Protein AF-A0A950KAF5-F1 (afdb_monomer)

Sequence (221 aa):
MDWIRRLGIKALFRALLRQGLPHAADWAQGLVEPAVHSIVRTLVGWYKRALISYGVAAGLALISVFSICAALTQGLVALGVPPWAAHLSLAAVTGLLAFGFVKRAEAKPRLASGKAKGGSESESRTFNIRIVADKPRSRPARSRARAKAPRPRRVVDVHPNENGWEVSQSPAPRKKRVYANKSRAVKAAMAAARKRSAQVVIHGGNGRIREMFSPTGARDN

Structure (mmCIF, N/CA/C/O backbone):
data_AF-A0A950KAF5-F1
#
_entry.id   AF-A0A950KAF5-F1
#
loop_
_atom_site.group_PDB
_atom_site.id
_atom_site.type_symbol
_atom_site.label_atom_id
_atom_site.label_alt_id
_atom_site.label_comp_id
_atom_site.label_asym_id
_atom_site.label_entity_id
_atom_site.label_seq_id
_atom_site.pdbx_PDB_ins_code
_atom_site.Cartn_x
_atom_site.Cartn_y
_atom_site.Cartn_z
_atom_site.occupancy
_atom_site.B_iso_or_equiv
_atom_site.auth_seq_id
_atom_site.auth_comp_id
_atom_site.auth_asym_id
_atom_site.auth_atom_id
_atom_site.pdbx_PDB_model_num
ATOM 1 N N . MET A 1 1 ? 3.053 7.109 28.187 1.00 50.72 1 MET A N 1
ATOM 2 C CA . MET A 1 1 ? 2.360 8.415 28.062 1.00 50.72 1 MET A CA 1
ATOM 3 C C . MET A 1 1 ? 0.897 8.408 28.537 1.00 50.72 1 MET A C 1
ATOM 5 O O . MET A 1 1 ? 0.340 9.484 28.714 1.00 50.72 1 MET A O 1
ATOM 9 N N . ASP A 1 2 ? 0.280 7.256 28.837 1.00 54.22 2 ASP A N 1
ATOM 10 C CA . ASP A 1 2 ? -1.149 7.192 29.213 1.00 54.22 2 ASP A CA 1
ATOM 11 C C . ASP A 1 2 ? -1.500 7.709 30.616 1.00 54.22 2 ASP A C 1
ATOM 13 O O . ASP A 1 2 ? -2.641 8.103 30.865 1.00 54.22 2 ASP A O 1
ATOM 17 N N . TRP A 1 3 ? -0.537 7.743 31.540 1.00 46.03 3 TRP A N 1
ATOM 18 C CA . TRP A 1 3 ? -0.801 8.155 32.922 1.00 46.03 3 TRP A CA 1
ATOM 19 C C . TRP A 1 3 ? -1.022 9.676 33.056 1.00 46.03 3 TRP A C 1
ATOM 21 O O . TRP A 1 3 ? -1.929 10.104 33.769 1.00 46.03 3 TRP A O 1
ATOM 31 N N . ILE A 1 4 ? -0.302 10.480 32.262 1.00 55.47 4 ILE A N 1
ATOM 32 C CA . ILE A 1 4 ? -0.429 11.950 32.210 1.00 55.47 4 ILE A CA 1
ATOM 33 C C . ILE A 1 4 ? -1.823 12.360 31.705 1.00 55.47 4 ILE A C 1
ATOM 35 O O . ILE A 1 4 ? -2.446 13.267 32.255 1.00 55.47 4 ILE A O 1
ATOM 39 N N . ARG A 1 5 ? -2.381 11.633 30.722 1.00 57.56 5 ARG A N 1
ATOM 40 C CA . ARG A 1 5 ? -3.730 11.906 30.187 1.00 57.56 5 ARG A CA 1
ATOM 41 C C . ARG A 1 5 ? -4.847 11.623 31.195 1.00 57.56 5 ARG A C 1
ATOM 43 O O . ARG A 1 5 ? -5.849 12.333 31.202 1.0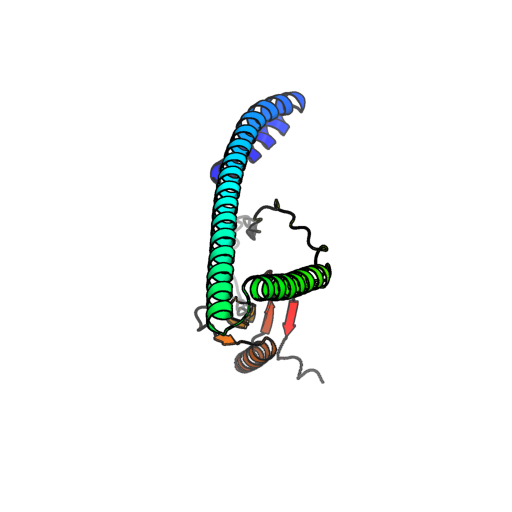0 57.56 5 ARG A O 1
ATOM 50 N N . ARG A 1 6 ? -4.696 10.608 32.056 1.00 59.81 6 ARG A N 1
ATOM 51 C CA . ARG A 1 6 ? -5.727 10.250 33.051 1.00 59.81 6 ARG A CA 1
ATOM 52 C C . ARG A 1 6 ? -5.734 11.167 34.273 1.00 59.81 6 ARG A C 1
ATOM 54 O O . ARG A 1 6 ? -6.799 11.359 34.860 1.00 59.81 6 ARG A O 1
ATOM 61 N N . LEU A 1 7 ? -4.585 11.732 34.641 1.00 62.28 7 LEU A N 1
ATOM 62 C CA . LEU A 1 7 ? -4.471 12.664 35.766 1.00 62.28 7 LEU A CA 1
ATOM 63 C C . LEU A 1 7 ? -4.893 14.089 35.389 1.00 62.28 7 LEU A C 1
ATOM 65 O O . LEU A 1 7 ? -5.617 14.719 36.158 1.00 62.28 7 LEU A O 1
ATOM 69 N N . GLY A 1 8 ? -4.541 14.558 34.187 1.00 68.50 8 GLY A N 1
ATOM 70 C CA . GLY A 1 8 ? -4.856 15.920 33.745 1.00 68.50 8 GLY A CA 1
ATOM 71 C C . GLY A 1 8 ? -6.358 16.200 33.647 1.00 68.50 8 GLY A C 1
ATOM 72 O O . GLY A 1 8 ? -6.837 17.172 34.217 1.00 68.50 8 GLY A O 1
ATOM 73 N N . ILE A 1 9 ? -7.132 15.317 33.005 1.00 70.50 9 ILE A N 1
ATOM 74 C CA . ILE A 1 9 ? -8.560 15.572 32.721 1.00 70.50 9 ILE A CA 1
ATOM 75 C C . ILE A 1 9 ? -9.395 15.656 34.006 1.00 70.50 9 ILE A C 1
ATOM 77 O O . ILE A 1 9 ? -10.268 16.512 34.126 1.00 70.50 9 ILE A O 1
ATOM 81 N N . LYS A 1 10 ? -9.120 14.798 34.996 1.00 72.94 10 LYS A N 1
ATOM 82 C CA . LYS A 1 10 ? -9.859 14.809 36.268 1.00 72.94 10 LYS A CA 1
ATOM 83 C C . LYS A 1 10 ? -9.503 16.011 37.137 1.00 72.94 10 LYS A C 1
ATOM 85 O O . LYS A 1 10 ? -10.387 16.539 37.806 1.00 72.94 10 LYS A O 1
ATOM 90 N N . ALA A 1 11 ? -8.239 16.433 37.136 1.00 70.75 11 ALA A N 1
ATOM 91 C CA . ALA A 1 11 ? -7.809 17.630 37.851 1.00 70.75 11 ALA A CA 1
ATOM 92 C C . ALA A 1 11 ? -8.411 18.896 37.222 1.00 70.75 11 ALA A C 1
ATOM 94 O O . ALA A 1 11 ? -8.957 19.728 37.940 1.00 70.75 11 ALA A O 1
ATOM 95 N N . LEU A 1 12 ? -8.416 18.975 35.888 1.00 63.09 12 LEU A N 1
ATOM 96 C CA . LEU A 1 12 ? -8.954 20.100 35.122 1.00 63.09 12 LEU A CA 1
ATOM 97 C C . LEU A 1 12 ? -10.474 20.221 35.301 1.00 63.09 12 LEU A C 1
ATOM 99 O O . LEU A 1 12 ? -10.975 21.296 35.604 1.00 63.09 12 LEU A O 1
ATOM 103 N N . PHE A 1 13 ? -11.204 19.102 35.250 1.00 75.50 13 PHE A N 1
ATOM 104 C CA . PHE A 1 13 ? -12.649 19.089 35.508 1.00 75.50 13 PHE A CA 1
ATOM 105 C C . PHE A 1 13 ? -12.989 19.485 36.954 1.00 75.50 13 PHE A C 1
ATOM 107 O O . PHE A 1 13 ? -13.976 20.171 37.209 1.00 75.50 13 PHE A O 1
ATOM 114 N N . ARG A 1 14 ? -12.152 19.087 37.921 1.00 75.56 14 ARG A N 1
ATOM 115 C CA . ARG A 1 14 ? -12.345 19.426 39.336 1.00 75.56 14 ARG A CA 1
ATOM 116 C C . ARG A 1 14 ? -11.990 20.888 39.643 1.00 75.56 14 ARG A C 1
ATOM 118 O O . ARG A 1 14 ? -12.632 21.473 40.509 1.00 75.56 14 ARG A O 1
ATOM 125 N N . ALA A 1 15 ? -11.020 21.470 38.938 1.00 64.56 15 ALA A N 1
ATOM 126 C CA . ALA A 1 15 ? -10.698 22.895 39.008 1.00 64.56 15 ALA A CA 1
ATOM 127 C C . ALA A 1 15 ? -11.803 23.754 38.366 1.00 64.56 15 ALA A C 1
ATOM 129 O O . ALA A 1 15 ? -12.265 24.712 38.984 1.00 64.56 15 ALA A O 1
ATOM 130 N N . LEU A 1 16 ? -12.311 23.335 37.198 1.00 65.94 16 LEU A N 1
ATOM 131 C CA . LEU A 1 16 ? -13.412 23.991 36.480 1.00 65.94 16 LEU A CA 1
ATOM 132 C C . LEU A 1 16 ? -14.677 24.110 37.344 1.00 65.94 16 LEU A C 1
ATOM 134 O O . LEU A 1 16 ? -15.331 25.148 37.359 1.00 65.94 16 LEU A O 1
ATOM 138 N N . LEU A 1 17 ? -14.994 23.057 38.103 1.00 80.81 17 LEU A N 1
ATOM 139 C CA . LEU A 1 17 ? -16.160 23.022 38.990 1.00 80.81 17 LEU A CA 1
ATOM 140 C C . LEU A 1 17 ? -15.993 23.837 40.281 1.00 80.81 17 LEU A C 1
ATOM 142 O O . LEU A 1 17 ? -16.992 24.117 40.935 1.00 80.81 17 LEU A O 1
ATOM 146 N N . ARG A 1 18 ? -14.762 24.175 40.690 1.00 77.06 18 ARG A N 1
ATOM 147 C CA . ARG A 1 18 ? -14.496 24.804 41.997 1.00 77.06 18 ARG A CA 1
ATOM 148 C C . ARG A 1 18 ? -14.108 26.278 41.936 1.00 77.06 18 ARG A C 1
ATOM 150 O O . ARG A 1 18 ? -14.338 26.963 42.923 1.00 77.06 18 ARG A O 1
ATOM 157 N N . GLN A 1 19 ? -13.495 26.754 40.851 1.00 74.19 19 GLN A N 1
ATOM 158 C CA . GLN A 1 19 ? -12.842 28.077 40.830 1.00 74.19 19 GLN A CA 1
ATOM 159 C C . GLN A 1 19 ? -13.349 29.031 39.735 1.00 74.19 19 GLN A C 1
ATOM 161 O O . GLN A 1 19 ? -12.897 30.170 39.666 1.00 74.19 19 GLN A O 1
ATOM 166 N N . GLY A 1 20 ? -14.322 28.612 38.919 1.00 74.12 20 GLY A N 1
ATOM 167 C CA . GLY A 1 20 ? -14.903 29.446 37.865 1.00 74.12 20 GLY A CA 1
ATOM 168 C C . GLY A 1 20 ? -14.081 29.481 36.568 1.00 74.12 20 GLY A C 1
ATOM 169 O O . GLY A 1 20 ? -12.891 29.171 36.533 1.00 74.12 20 GLY A O 1
ATOM 170 N N . LEU A 1 21 ? -14.754 29.852 35.475 1.00 68.75 21 LEU A N 1
ATOM 171 C CA . LEU A 1 21 ? -14.222 29.888 34.105 1.00 68.75 21 LEU A CA 1
ATOM 172 C C . LEU A 1 21 ? -12.925 30.702 33.894 1.00 68.75 21 LEU A C 1
ATOM 174 O O . LEU A 1 21 ? -12.074 30.208 33.153 1.00 68.75 21 LEU A O 1
ATOM 178 N N . PRO A 1 22 ? -12.712 31.887 34.504 1.00 75.50 22 PRO A N 1
ATOM 179 C CA . PRO A 1 22 ? -11.528 32.695 34.192 1.00 75.50 22 PRO A CA 1
ATOM 180 C C . PRO A 1 22 ? -10.217 32.068 34.694 1.00 75.50 22 PRO A C 1
ATOM 182 O O . PRO A 1 22 ? -9.239 32.036 33.958 1.00 75.50 22 PRO A O 1
ATOM 185 N N . HIS A 1 23 ? -10.200 31.454 35.882 1.00 70.56 23 HIS A N 1
ATOM 186 C CA . HIS A 1 23 ? -9.001 30.768 36.393 1.00 70.56 23 HIS A CA 1
ATOM 187 C C . HIS A 1 23 ? -8.659 29.485 35.623 1.00 70.56 23 HIS A C 1
ATOM 189 O O . HIS A 1 23 ? -7.495 29.096 35.520 1.00 70.56 23 HIS A O 1
ATOM 195 N N . ALA A 1 24 ? -9.666 28.822 35.052 1.00 67.25 24 ALA A N 1
ATOM 196 C CA . ALA A 1 24 ? -9.439 27.659 34.205 1.00 67.25 24 ALA A CA 1
ATOM 197 C C . ALA A 1 24 ? -8.805 28.031 32.854 1.00 67.25 24 ALA A C 1
ATOM 199 O O . ALA A 1 24 ? -8.055 27.222 32.306 1.00 67.25 24 ALA A O 1
ATOM 200 N N . ALA A 1 25 ? -9.076 29.233 32.333 1.00 72.12 25 ALA A N 1
ATOM 201 C CA . ALA A 1 25 ? -8.490 29.724 31.087 1.00 72.12 25 ALA A CA 1
ATOM 202 C C . ALA A 1 25 ? -6.985 30.005 31.238 1.00 72.12 25 ALA A C 1
ATOM 204 O O . ALA A 1 25 ? -6.197 29.486 30.446 1.00 72.12 25 ALA A O 1
ATOM 205 N N . ASP A 1 26 ? -6.578 30.704 32.302 1.00 77.88 26 ASP A N 1
ATOM 206 C CA . ASP A 1 26 ? -5.161 31.001 32.570 1.00 77.88 26 ASP A CA 1
ATOM 207 C C . ASP A 1 26 ? -4.340 29.722 32.803 1.00 77.88 26 ASP A C 1
ATOM 209 O O . ASP A 1 26 ? -3.232 29.560 32.282 1.00 77.88 26 ASP A O 1
ATOM 213 N N . TRP A 1 27 ? -4.907 28.747 33.523 1.00 76.00 27 TRP A N 1
ATOM 214 C CA . TRP A 1 27 ? -4.245 27.460 33.750 1.00 76.00 27 TRP A CA 1
ATOM 215 C C . TRP A 1 27 ? -4.161 26.605 32.479 1.00 76.00 27 TRP A C 1
ATOM 217 O O . TRP A 1 27 ? -3.157 25.927 32.239 1.00 76.00 27 TRP A O 1
ATOM 227 N N . ALA A 1 28 ? -5.197 26.649 31.636 1.00 70.44 28 ALA A N 1
ATOM 228 C CA . ALA A 1 28 ? -5.174 25.988 30.338 1.00 70.44 28 ALA A CA 1
ATOM 229 C C . ALA A 1 28 ? -4.095 26.594 29.432 1.00 70.44 28 ALA A C 1
ATOM 231 O O . ALA A 1 28 ? -3.357 25.844 28.798 1.00 70.44 28 ALA A O 1
ATOM 232 N N . GLN A 1 29 ? -3.939 27.918 29.419 1.00 76.44 29 GLN A N 1
ATOM 233 C CA . GLN A 1 29 ? -2.922 28.593 28.615 1.00 76.44 29 GLN A CA 1
ATOM 234 C C . GLN A 1 29 ? -1.499 28.187 29.037 1.00 76.44 29 GLN A C 1
ATOM 236 O O . GLN A 1 29 ? -0.702 27.791 28.184 1.00 76.44 29 GLN A O 1
ATOM 241 N N . GLY A 1 30 ? -1.223 28.135 30.347 1.00 79.69 30 GLY A N 1
ATOM 242 C CA . GLY A 1 30 ? 0.082 27.721 30.878 1.00 79.69 30 GLY A CA 1
ATOM 243 C C . GLY A 1 30 ? 0.463 26.256 30.610 1.00 79.69 30 GLY A C 1
ATOM 244 O O . GLY A 1 30 ? 1.647 25.928 30.544 1.00 79.69 30 GLY A O 1
ATOM 245 N N . LEU A 1 31 ? -0.511 25.358 30.420 1.00 78.44 31 LEU A N 1
ATOM 246 C CA . LEU A 1 31 ? -0.253 23.951 30.074 1.00 78.44 31 LEU A CA 1
ATOM 247 C C . LEU A 1 31 ? -0.236 23.679 28.574 1.00 78.44 31 LEU A C 1
ATOM 249 O O . LEU A 1 31 ? 0.493 22.797 28.111 1.00 78.44 31 LEU A O 1
ATOM 253 N N . VAL A 1 32 ? -1.061 24.399 27.817 1.00 81.31 32 VAL A N 1
ATOM 254 C CA . VAL A 1 32 ? -1.185 24.208 26.373 1.00 81.31 32 VAL A CA 1
ATOM 255 C C . VAL A 1 32 ? 0.082 24.671 25.674 1.00 81.31 32 VAL A C 1
ATOM 257 O O . VAL A 1 32 ? 0.569 23.960 24.801 1.00 81.31 32 VAL A O 1
ATOM 260 N N . GLU A 1 33 ? 0.671 25.792 26.081 1.00 85.94 33 GLU A N 1
ATOM 261 C CA . GLU A 1 33 ? 1.856 26.346 25.426 1.00 85.94 33 GLU A CA 1
ATOM 262 C C . GLU A 1 33 ? 3.071 25.388 25.414 1.00 85.94 33 GLU A C 1
ATOM 264 O O . GLU A 1 33 ? 3.544 25.048 24.323 1.00 85.94 33 GLU A O 1
ATOM 269 N N . PRO A 1 34 ? 3.543 24.828 26.549 1.00 84.00 34 PRO A N 1
ATOM 270 C CA . PRO A 1 34 ? 4.655 23.876 26.540 1.00 84.00 34 PRO A CA 1
ATOM 271 C C . PRO A 1 34 ? 4.299 22.546 25.857 1.00 84.00 34 PRO A C 1
ATOM 273 O O . PRO A 1 34 ? 5.154 21.937 25.205 1.00 84.00 34 PRO A O 1
ATOM 276 N N . ALA A 1 35 ? 3.042 22.096 25.953 1.00 76.12 35 ALA A N 1
ATOM 277 C CA . ALA A 1 35 ? 2.588 20.873 25.294 1.00 76.12 35 ALA A CA 1
ATOM 278 C C . ALA A 1 35 ? 2.555 21.024 23.764 1.00 76.12 35 ALA A C 1
ATOM 280 O O . ALA A 1 35 ? 3.068 20.162 23.047 1.00 76.12 35 ALA A O 1
ATOM 281 N N . VAL A 1 36 ? 2.015 22.135 23.257 1.00 79.31 36 VAL A N 1
ATOM 282 C CA . VAL A 1 36 ? 1.999 22.469 21.827 1.00 79.31 36 VAL A CA 1
ATOM 283 C C . VAL A 1 36 ? 3.423 22.635 21.324 1.00 79.31 36 VAL A C 1
ATOM 285 O O . VAL A 1 36 ? 3.779 22.051 20.303 1.00 79.31 36 VAL A O 1
ATOM 288 N N . HIS A 1 37 ? 4.269 23.349 22.063 1.00 87.44 37 HIS A N 1
ATOM 289 C CA . HIS A 1 37 ? 5.650 23.570 21.658 1.00 87.44 37 HIS A CA 1
ATOM 290 C C . HIS A 1 37 ? 6.449 22.254 21.579 1.00 87.44 37 HIS A C 1
ATOM 292 O O . HIS A 1 37 ? 7.212 22.041 20.633 1.00 87.44 37 HIS A O 1
ATOM 298 N N . SER A 1 38 ? 6.224 21.320 22.512 1.00 82.69 38 SER A N 1
ATOM 299 C CA . SER A 1 38 ? 6.799 19.969 22.458 1.00 82.69 38 SER A CA 1
ATOM 300 C C . SER A 1 38 ? 6.308 19.183 21.236 1.00 82.69 38 SER A C 1
ATOM 302 O O . SER A 1 38 ? 7.128 18.652 20.483 1.00 82.69 38 SER A O 1
ATOM 304 N N . ILE A 1 39 ? 4.994 19.173 20.986 1.00 81.06 39 ILE A N 1
ATOM 305 C CA . ILE A 1 39 ? 4.392 18.468 19.846 1.00 81.06 39 ILE A CA 1
ATOM 306 C C . ILE A 1 39 ? 4.929 19.021 18.526 1.00 81.06 39 ILE A C 1
ATOM 308 O O . ILE A 1 39 ? 5.355 18.242 17.674 1.00 81.06 39 ILE A O 1
ATOM 312 N N . VAL A 1 40 ? 4.969 20.346 18.364 1.00 91.00 40 VAL A N 1
ATOM 313 C CA . VAL A 1 40 ? 5.473 20.997 17.149 1.00 91.00 40 VAL A CA 1
ATOM 314 C C . VAL A 1 40 ? 6.934 20.628 16.903 1.00 91.00 40 VAL A C 1
ATOM 316 O O . VAL A 1 40 ? 7.265 20.224 15.790 1.00 91.00 40 VAL A O 1
ATOM 319 N N . ARG A 1 41 ? 7.810 20.665 17.918 1.00 92.62 41 ARG A N 1
ATOM 320 C CA . ARG A 1 41 ? 9.216 20.249 17.743 1.00 92.62 41 ARG A CA 1
ATOM 321 C C . ARG A 1 41 ? 9.339 18.788 17.313 1.00 92.62 41 ARG A C 1
ATOM 323 O O . ARG A 1 41 ? 10.123 18.487 16.412 1.00 92.62 41 ARG A O 1
ATOM 330 N N . THR A 1 42 ? 8.571 17.880 17.919 1.00 86.44 42 THR A N 1
ATOM 331 C CA . THR A 1 42 ? 8.581 16.461 17.528 1.00 86.44 42 THR A CA 1
ATOM 332 C C . THR A 1 42 ? 8.084 16.275 16.095 1.00 86.44 42 THR A C 1
ATOM 334 O O . THR A 1 42 ? 8.690 15.527 15.326 1.00 86.44 42 THR A O 1
ATOM 337 N N . LEU A 1 43 ? 7.027 16.992 15.710 1.00 78.50 43 LEU A N 1
ATOM 338 C CA . LEU A 1 43 ? 6.428 16.909 14.380 1.00 78.50 43 LEU A CA 1
ATOM 339 C C . LEU A 1 43 ? 7.367 17.467 13.303 1.00 78.50 43 LEU A C 1
ATOM 341 O O . LEU A 1 43 ? 7.563 16.832 12.270 1.00 78.50 43 LEU A O 1
ATOM 345 N N . VAL A 1 44 ? 8.025 18.596 13.579 1.00 90.94 44 VAL A N 1
ATOM 346 C CA . VAL A 1 44 ? 9.046 19.191 12.704 1.00 90.94 44 VAL A CA 1
ATOM 347 C C . VAL A 1 44 ? 10.254 18.265 12.562 1.00 90.94 44 VAL A C 1
ATOM 349 O O . VAL A 1 44 ? 10.752 18.080 11.453 1.00 90.94 44 VAL A O 1
ATOM 352 N N . GLY A 1 45 ? 10.719 17.644 13.650 1.00 87.94 45 GLY A N 1
ATOM 353 C CA . GLY A 1 45 ? 11.823 16.682 13.601 1.00 87.94 45 GLY A CA 1
ATOM 354 C C . GLY A 1 45 ? 11.491 15.451 12.755 1.00 87.94 45 GLY A C 1
ATOM 355 O O . GLY A 1 45 ? 12.303 15.023 11.932 1.00 87.94 45 GLY A O 1
ATOM 356 N N . TRP A 1 46 ? 10.278 14.917 12.911 1.00 88.56 46 TRP A N 1
ATOM 357 C CA . TRP A 1 46 ? 9.790 13.803 12.103 1.00 88.56 46 TRP A CA 1
ATOM 358 C C . TRP A 1 46 ? 9.658 14.187 10.626 1.00 88.56 46 TRP A C 1
ATOM 360 O O . TRP A 1 46 ? 10.152 13.464 9.763 1.00 88.56 46 TRP A O 1
ATOM 370 N N . TYR A 1 47 ? 9.083 15.358 10.337 1.00 86.38 47 TYR A N 1
ATOM 371 C CA . TYR A 1 47 ? 8.928 15.869 8.976 1.00 86.38 47 TYR A CA 1
ATOM 372 C C . TYR A 1 47 ? 10.277 16.091 8.287 1.00 86.38 47 TYR A C 1
ATOM 374 O O . TYR A 1 47 ? 10.464 15.637 7.163 1.00 86.38 47 TYR A O 1
ATOM 382 N N . LYS A 1 48 ? 11.253 16.708 8.969 1.00 91.00 48 LYS A N 1
ATOM 383 C CA . LYS A 1 48 ? 12.612 16.886 8.434 1.00 91.00 48 LYS A CA 1
ATOM 384 C C . LYS A 1 48 ? 13.266 15.546 8.103 1.00 91.00 48 LYS A C 1
ATOM 386 O O . LYS A 1 48 ? 13.807 15.396 7.013 1.00 91.00 48 LYS A O 1
ATOM 391 N N . ARG A 1 49 ? 13.190 14.557 9.004 1.00 87.50 49 ARG A N 1
ATOM 392 C CA . ARG A 1 49 ? 13.744 13.214 8.749 1.00 87.50 49 ARG A CA 1
ATOM 393 C C . ARG A 1 49 ? 13.062 12.530 7.570 1.00 87.50 49 ARG A C 1
ATOM 395 O O . ARG A 1 49 ? 13.755 11.992 6.712 1.00 87.50 49 ARG A O 1
ATOM 402 N N . ALA A 1 50 ? 11.732 12.583 7.508 1.00 82.94 50 ALA A N 1
ATOM 403 C CA . ALA A 1 50 ? 10.976 12.022 6.398 1.00 82.94 50 ALA A CA 1
ATOM 404 C C . ALA A 1 50 ? 11.379 12.691 5.077 1.00 82.94 50 ALA A C 1
ATOM 406 O O . ALA A 1 50 ? 11.746 11.999 4.133 1.00 82.94 50 ALA A O 1
ATOM 407 N N . LEU A 1 51 ? 11.408 14.023 5.032 1.00 88.19 51 LEU A N 1
ATOM 408 C CA . LEU A 1 51 ? 11.763 14.786 3.839 1.00 88.19 51 LEU A CA 1
ATOM 409 C C . LEU A 1 51 ? 13.187 14.478 3.354 1.00 88.19 51 LEU A C 1
ATOM 411 O O . LEU A 1 51 ? 13.377 14.245 2.164 1.00 88.19 51 LEU A O 1
ATOM 415 N N . ILE A 1 52 ? 14.161 14.381 4.266 1.00 90.81 52 ILE A N 1
ATOM 416 C CA . ILE A 1 52 ? 15.532 13.973 3.927 1.00 90.81 52 ILE A CA 1
ATOM 417 C C . ILE A 1 52 ? 15.544 12.544 3.371 1.00 90.81 52 ILE A C 1
ATOM 419 O O . ILE A 1 52 ? 16.122 12.315 2.314 1.00 90.81 52 ILE A O 1
ATOM 423 N N . SER A 1 53 ? 14.874 11.587 4.025 1.00 85.94 53 SER A N 1
ATOM 424 C CA . SER A 1 53 ? 14.846 10.197 3.545 1.00 85.94 53 SER A CA 1
ATOM 425 C C . SER A 1 53 ? 14.188 10.052 2.170 1.00 85.94 53 SER A C 1
ATOM 427 O O . SER A 1 53 ? 14.714 9.336 1.320 1.00 85.94 53 SER A O 1
ATOM 429 N N . TYR A 1 54 ? 13.090 10.771 1.914 1.00 85.69 54 TYR A N 1
ATOM 430 C CA . TYR A 1 54 ? 12.427 10.766 0.611 1.00 85.69 54 TYR A CA 1
ATOM 431 C C . TYR A 1 54 ? 13.264 11.473 -0.453 1.00 85.69 54 TYR A C 1
ATOM 433 O O . TYR A 1 54 ? 13.333 10.985 -1.576 1.00 85.69 54 TYR A O 1
ATOM 441 N N . GLY A 1 55 ? 13.941 12.571 -0.104 1.00 86.25 55 GLY A N 1
ATOM 442 C CA . GLY A 1 55 ? 14.866 13.261 -1.001 1.00 86.25 55 GLY A CA 1
ATOM 443 C C . GLY A 1 55 ? 16.041 12.375 -1.415 1.00 86.25 55 GLY A C 1
ATOM 444 O O . GLY A 1 55 ? 16.325 12.255 -2.603 1.00 86.25 55 GLY A O 1
ATOM 445 N N . VAL A 1 56 ? 16.670 11.684 -0.458 1.00 91.25 56 VAL A N 1
ATOM 446 C CA . VAL A 1 56 ? 17.763 10.736 -0.735 1.00 91.25 56 VAL A CA 1
ATOM 447 C C . VAL A 1 56 ? 17.272 9.569 -1.593 1.00 91.25 56 VAL A C 1
ATOM 449 O O . VAL A 1 56 ? 17.910 9.236 -2.589 1.00 91.25 56 VAL A O 1
ATOM 452 N N . ALA A 1 57 ? 16.122 8.975 -1.260 1.00 84.19 57 ALA A N 1
ATOM 453 C CA . ALA A 1 57 ? 15.552 7.879 -2.042 1.00 84.19 57 ALA A CA 1
ATOM 454 C C . ALA A 1 57 ? 15.211 8.307 -3.480 1.00 84.19 57 ALA A C 1
ATOM 456 O O . ALA A 1 57 ? 15.512 7.578 -4.423 1.00 84.19 57 ALA A O 1
ATOM 457 N N . ALA A 1 58 ? 14.634 9.499 -3.662 1.00 83.19 58 ALA A N 1
ATOM 458 C CA . ALA A 1 58 ? 14.340 10.053 -4.980 1.00 83.19 58 ALA A CA 1
ATOM 459 C C . ALA A 1 58 ? 15.622 10.333 -5.781 1.00 83.19 58 ALA A C 1
ATOM 461 O O . ALA A 1 58 ? 15.692 9.985 -6.957 1.00 83.19 58 ALA A O 1
ATOM 462 N N . GLY A 1 59 ? 16.654 10.895 -5.143 1.00 87.81 59 GLY A N 1
ATOM 463 C CA . GLY A 1 59 ? 17.956 11.123 -5.772 1.00 87.81 59 GLY A CA 1
ATOM 464 C C . GLY A 1 59 ? 18.616 9.824 -6.238 1.00 87.81 59 GLY A C 1
ATOM 465 O O . GLY A 1 59 ? 19.036 9.724 -7.388 1.00 87.81 59 GLY A O 1
ATOM 466 N N . LEU A 1 60 ? 18.638 8.793 -5.388 1.00 91.06 60 LEU A N 1
ATOM 467 C CA . LEU A 1 60 ? 19.167 7.472 -5.747 1.00 91.06 60 LEU A CA 1
ATOM 468 C C . LEU A 1 60 ? 18.375 6.817 -6.884 1.00 91.06 60 LEU A C 1
ATOM 470 O O . LEU A 1 60 ? 18.969 6.223 -7.783 1.00 91.06 60 LEU A O 1
ATOM 474 N N . ALA A 1 61 ? 17.047 6.954 -6.878 1.00 83.56 61 ALA A N 1
ATOM 475 C CA . ALA A 1 61 ? 16.208 6.459 -7.963 1.00 83.56 61 ALA A CA 1
ATOM 476 C C . ALA A 1 61 ? 16.535 7.155 -9.295 1.00 83.56 61 ALA A C 1
ATOM 478 O O . ALA A 1 61 ? 16.667 6.478 -10.312 1.00 83.56 61 ALA A O 1
ATOM 479 N N . LEU A 1 62 ? 16.735 8.478 -9.293 1.00 87.69 62 LEU A N 1
ATOM 480 C CA . LEU A 1 62 ? 17.128 9.226 -10.493 1.00 87.69 62 LEU A CA 1
ATOM 481 C C . LEU A 1 62 ? 18.493 8.782 -11.029 1.00 87.69 62 LEU A C 1
ATOM 483 O O . LEU A 1 62 ? 18.624 8.554 -12.230 1.00 87.69 62 LEU A O 1
ATOM 487 N N . ILE A 1 63 ? 19.483 8.596 -10.150 1.00 91.44 63 ILE A N 1
ATOM 488 C CA . ILE A 1 63 ? 20.811 8.096 -10.538 1.00 91.44 63 ILE A CA 1
ATOM 489 C C . ILE A 1 63 ? 20.696 6.694 -11.148 1.00 91.44 63 ILE A C 1
ATOM 491 O O . ILE A 1 63 ? 21.285 6.426 -12.191 1.00 91.44 63 ILE A O 1
ATOM 495 N N . SER A 1 64 ? 19.905 5.807 -10.541 1.00 92.06 64 SER A N 1
ATOM 496 C CA . SER A 1 64 ? 19.690 4.453 -11.061 1.00 92.06 64 SER A CA 1
ATOM 497 C C . SER A 1 64 ? 19.057 4.465 -12.454 1.00 92.06 64 SER A C 1
ATOM 499 O O . SER A 1 64 ? 19.546 3.773 -13.347 1.00 92.06 64 SER A O 1
ATOM 501 N N . VAL A 1 65 ? 18.017 5.277 -12.663 1.00 89.06 65 VAL A N 1
ATOM 502 C CA . VAL A 1 65 ? 17.370 5.424 -13.975 1.00 89.06 65 VAL A CA 1
ATOM 503 C C . VAL A 1 65 ? 18.360 5.959 -15.008 1.00 89.06 65 VAL A C 1
ATOM 505 O O . VAL A 1 65 ? 18.447 5.411 -16.104 1.00 89.06 65 VAL A O 1
ATOM 508 N N . PHE A 1 66 ? 19.151 6.975 -14.655 1.00 90.56 66 PHE A N 1
ATOM 509 C CA . PHE A 1 66 ? 20.165 7.531 -15.548 1.00 90.56 66 PHE A CA 1
ATOM 510 C C . PHE A 1 66 ? 21.210 6.484 -15.957 1.00 90.56 66 PHE A C 1
ATOM 512 O O . PHE A 1 66 ? 21.494 6.333 -17.146 1.00 90.56 66 PHE A O 1
ATOM 519 N N . SER A 1 67 ? 21.722 5.705 -15.001 1.00 92.38 67 SER A N 1
ATOM 520 C CA . SER A 1 67 ? 22.684 4.630 -15.272 1.00 92.38 67 SER A CA 1
ATOM 521 C C . SER A 1 67 ? 22.112 3.546 -16.190 1.00 92.38 67 SER A C 1
ATOM 523 O O . SER A 1 67 ? 22.802 3.087 -17.099 1.00 92.38 67 SER A O 1
ATOM 525 N N . ILE A 1 68 ? 20.844 3.162 -16.003 1.00 91.31 68 ILE A N 1
ATOM 526 C CA . ILE A 1 68 ? 20.165 2.194 -16.879 1.00 91.31 68 ILE A CA 1
ATOM 527 C C . ILE A 1 68 ? 20.025 2.758 -18.299 1.00 91.31 68 ILE A C 1
ATOM 529 O O . ILE A 1 68 ? 20.320 2.062 -19.269 1.00 91.31 68 ILE A O 1
ATOM 533 N N . CYS A 1 69 ? 19.626 4.024 -18.437 1.00 88.19 69 CYS A N 1
ATOM 534 C CA . CYS A 1 69 ? 19.511 4.686 -19.736 1.00 88.19 69 CYS A CA 1
ATOM 535 C C . CYS A 1 69 ? 20.859 4.772 -20.469 1.00 88.19 69 CYS A C 1
ATOM 537 O O . CYS A 1 69 ? 20.924 4.520 -21.675 1.00 88.19 69 CYS A O 1
ATOM 539 N N . ALA A 1 70 ? 21.941 5.085 -19.751 1.00 89.00 70 ALA A N 1
ATOM 540 C CA . ALA A 1 70 ? 23.290 5.114 -20.311 1.00 89.00 70 ALA A CA 1
ATOM 541 C C . ALA A 1 70 ? 23.727 3.723 -20.804 1.00 89.00 70 ALA A C 1
ATOM 543 O O . ALA A 1 70 ? 24.178 3.592 -21.943 1.00 89.00 70 ALA A O 1
ATOM 544 N N . ALA A 1 71 ? 23.513 2.680 -19.995 1.00 92.44 71 ALA A N 1
ATOM 545 C CA . ALA A 1 71 ? 23.825 1.299 -20.365 1.00 92.44 71 ALA A CA 1
ATOM 546 C C . ALA A 1 71 ? 23.020 0.826 -21.590 1.00 92.44 71 ALA A C 1
ATOM 548 O O . ALA A 1 71 ? 23.580 0.227 -22.508 1.00 92.44 71 ALA A O 1
ATOM 549 N N . LEU A 1 72 ? 21.722 1.144 -21.654 1.00 89.94 72 LEU A N 1
ATOM 550 C CA . LEU A 1 72 ? 20.876 0.825 -22.811 1.00 89.94 72 LEU A CA 1
ATOM 551 C C . LEU A 1 72 ? 21.343 1.540 -24.080 1.00 89.94 72 LEU A C 1
ATOM 553 O O . LEU A 1 72 ? 21.359 0.939 -25.151 1.00 89.94 72 LEU A O 1
ATOM 557 N N . THR A 1 73 ? 21.754 2.803 -23.963 1.00 90.94 73 THR A N 1
ATOM 558 C CA . THR A 1 73 ? 22.277 3.568 -25.103 1.00 90.94 73 THR A CA 1
ATOM 559 C C . THR A 1 73 ? 23.550 2.924 -25.646 1.00 90.94 73 THR A C 1
ATOM 561 O O . THR A 1 73 ? 23.665 2.722 -26.852 1.00 90.94 73 THR A O 1
ATOM 564 N N . GLN A 1 74 ? 24.482 2.538 -24.769 1.00 92.94 74 GLN A N 1
ATOM 565 C CA . GLN A 1 74 ? 25.701 1.832 -25.175 1.00 92.94 74 GLN A CA 1
ATOM 566 C C . GLN A 1 74 ? 25.387 0.486 -25.839 1.00 92.94 74 GLN A C 1
ATOM 568 O O . GLN A 1 74 ? 25.975 0.167 -26.871 1.00 92.94 74 GLN A O 1
ATOM 573 N N . GLY A 1 75 ? 24.419 -0.268 -25.306 1.00 92.94 75 GLY A N 1
ATOM 574 C CA . GLY A 1 75 ? 23.949 -1.512 -25.917 1.00 92.94 75 GLY A CA 1
ATOM 575 C C . GLY A 1 75 ? 23.364 -1.310 -27.319 1.00 92.94 75 GLY A C 1
ATOM 576 O O . GLY A 1 75 ? 23.660 -2.083 -28.223 1.00 92.94 75 GLY A O 1
ATOM 577 N N . LEU A 1 76 ? 22.587 -0.244 -27.536 1.00 91.38 76 LEU A N 1
ATOM 578 C CA . LEU A 1 76 ? 22.033 0.089 -28.855 1.00 91.38 76 LEU A CA 1
ATOM 579 C C . LEU A 1 76 ? 23.117 0.493 -29.858 1.00 91.38 76 LEU A C 1
ATOM 581 O O . LEU A 1 76 ? 23.077 0.065 -31.010 1.00 91.38 76 LEU A O 1
ATOM 585 N N . VAL A 1 77 ? 24.103 1.277 -29.421 1.00 93.44 77 VAL A N 1
ATOM 586 C CA . VAL A 1 77 ? 25.241 1.655 -30.272 1.00 93.44 77 VAL A CA 1
ATOM 587 C C . VAL A 1 77 ? 26.065 0.426 -30.659 1.00 93.44 77 VAL A C 1
ATOM 589 O O . VAL A 1 77 ? 26.455 0.295 -31.816 1.00 93.44 77 VAL A O 1
ATOM 592 N N . ALA A 1 78 ? 26.256 -0.521 -29.737 1.00 95.12 78 ALA A N 1
ATOM 593 C CA . ALA A 1 78 ? 26.925 -1.790 -30.025 1.00 95.12 78 ALA A CA 1
ATOM 594 C C . ALA A 1 78 ? 26.174 -2.653 -31.061 1.00 95.12 78 ALA A C 1
ATOM 596 O O . ALA A 1 78 ? 26.795 -3.451 -31.757 1.00 95.12 78 ALA A O 1
ATOM 597 N N . LEU A 1 79 ? 24.859 -2.463 -31.210 1.00 95.69 79 LEU A N 1
ATOM 598 C CA . LEU A 1 79 ? 24.032 -3.101 -32.243 1.00 95.69 79 LEU A CA 1
ATOM 599 C C . LEU A 1 79 ? 24.054 -2.352 -33.590 1.00 95.69 79 LEU A C 1
ATOM 601 O O . LEU A 1 79 ? 23.289 -2.687 -34.492 1.00 95.69 79 LEU A O 1
ATOM 605 N N . GLY A 1 80 ? 24.913 -1.339 -33.740 1.00 96.50 80 GLY A N 1
ATOM 606 C CA . GLY A 1 80 ? 25.072 -0.569 -34.974 1.00 96.50 80 GLY A CA 1
ATOM 607 C C . GLY A 1 80 ? 24.100 0.602 -35.122 1.00 96.50 80 GLY A C 1
ATOM 608 O O . GLY A 1 80 ? 24.062 1.234 -36.177 1.00 96.50 80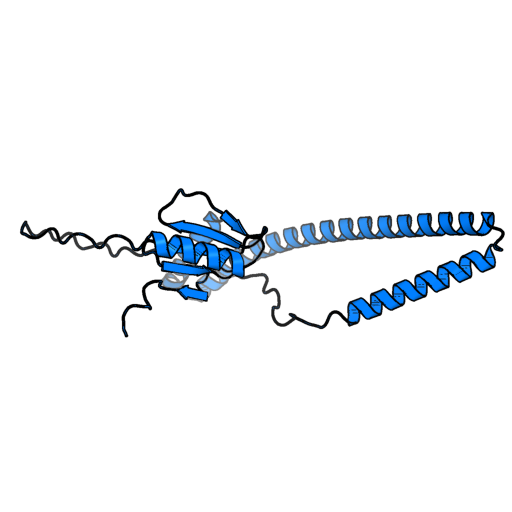 GLY A O 1
ATOM 609 N N . VAL A 1 81 ? 23.318 0.928 -34.086 1.00 95.38 81 VAL A N 1
ATOM 610 C CA . VAL A 1 81 ? 22.445 2.107 -34.113 1.00 95.38 81 VAL A CA 1
ATOM 611 C C . VAL A 1 81 ? 23.298 3.370 -33.932 1.00 95.38 81 VAL A C 1
ATOM 613 O O . VAL A 1 81 ? 24.055 3.456 -32.963 1.00 95.38 81 VAL A O 1
ATOM 616 N N . PRO A 1 82 ? 23.174 4.389 -34.802 1.00 95.31 82 PRO A N 1
ATOM 617 C CA . PRO A 1 82 ? 23.864 5.658 -34.606 1.00 95.31 82 PRO A CA 1
ATOM 618 C C . PRO A 1 82 ? 23.523 6.281 -33.238 1.00 95.31 82 PRO A C 1
ATOM 620 O O . PRO A 1 82 ? 22.350 6.267 -32.850 1.00 95.31 82 PRO A O 1
ATOM 623 N N . PRO A 1 83 ? 24.486 6.889 -32.515 1.00 91.62 83 PRO A N 1
ATOM 624 C CA . PRO A 1 83 ? 24.253 7.408 -31.162 1.00 91.62 83 PRO A CA 1
ATOM 625 C C . PRO A 1 83 ? 23.064 8.372 -31.056 1.00 91.62 83 PRO A C 1
ATOM 627 O O . PRO A 1 83 ? 22.251 8.269 -30.139 1.00 91.62 83 PRO A O 1
ATOM 630 N N . TRP A 1 84 ? 22.903 9.267 -32.037 1.00 92.69 84 TRP A N 1
ATOM 631 C CA . TRP A 1 84 ? 21.785 10.213 -32.082 1.00 92.69 84 TRP A CA 1
ATOM 632 C C . TRP A 1 84 ? 20.422 9.504 -32.170 1.00 92.69 84 TRP A C 1
ATOM 634 O O . TRP A 1 84 ? 19.472 9.912 -31.503 1.00 92.69 84 TRP A O 1
ATOM 644 N N . ALA A 1 85 ? 20.333 8.409 -32.930 1.00 90.81 85 ALA A N 1
ATOM 645 C CA . ALA A 1 85 ? 19.109 7.632 -33.081 1.00 90.81 85 ALA A CA 1
ATOM 646 C C . ALA A 1 85 ? 18.792 6.848 -31.799 1.00 90.81 85 ALA A C 1
ATOM 648 O O . ALA A 1 85 ? 17.640 6.821 -31.376 1.00 90.81 85 ALA A O 1
ATOM 649 N N . ALA A 1 86 ? 19.803 6.285 -31.127 1.00 88.38 86 ALA A N 1
ATOM 650 C CA . ALA A 1 86 ? 19.619 5.583 -29.855 1.00 88.38 86 ALA A CA 1
ATOM 651 C C . ALA A 1 86 ? 19.006 6.496 -28.775 1.00 88.38 86 ALA A C 1
ATOM 653 O O . ALA A 1 86 ? 18.061 6.097 -28.089 1.00 88.38 86 ALA A O 1
ATOM 654 N N . HIS A 1 87 ? 19.481 7.744 -28.673 1.00 83.50 87 HIS A N 1
ATOM 655 C CA . HIS A 1 87 ? 18.928 8.731 -27.743 1.00 83.50 87 HIS A CA 1
ATOM 656 C C . HIS A 1 87 ? 17.476 9.109 -28.069 1.00 83.50 87 HIS A C 1
ATOM 658 O O . HIS A 1 87 ? 16.650 9.174 -27.157 1.00 83.50 87 HIS A O 1
ATOM 664 N N . LEU A 1 88 ? 17.142 9.316 -29.350 1.00 90.38 88 LEU A N 1
ATOM 665 C CA . LEU A 1 88 ? 15.776 9.651 -29.771 1.00 90.38 88 LEU A CA 1
ATOM 666 C C . LEU A 1 88 ? 14.790 8.508 -29.496 1.00 90.38 88 LEU A C 1
ATOM 668 O O . LEU A 1 88 ? 13.707 8.755 -28.964 1.00 90.38 88 LEU A O 1
ATOM 672 N N . SER A 1 89 ? 15.173 7.260 -29.783 1.00 87.62 89 SER A N 1
ATOM 673 C CA . SER A 1 89 ? 14.353 6.077 -29.491 1.00 87.62 89 SER A CA 1
ATOM 674 C C . SER A 1 89 ? 14.069 5.948 -27.998 1.00 87.62 89 SER A C 1
ATOM 676 O O . SER A 1 89 ? 12.928 5.737 -27.588 1.00 87.62 89 SER A O 1
ATOM 678 N N . LEU A 1 90 ? 15.104 6.114 -27.170 1.00 87.00 90 LEU A N 1
ATOM 679 C CA . LEU A 1 90 ? 14.976 6.009 -25.722 1.00 87.00 90 LEU A CA 1
ATOM 680 C C . LEU A 1 90 ? 14.101 7.135 -25.154 1.00 87.00 90 LEU A C 1
ATOM 682 O O . LEU A 1 90 ? 13.250 6.880 -24.299 1.00 87.00 90 LEU A O 1
ATOM 686 N N . ALA A 1 91 ? 14.260 8.362 -25.658 1.00 86.94 91 ALA A N 1
ATOM 687 C CA . ALA A 1 91 ? 13.422 9.496 -25.283 1.00 86.94 91 ALA A CA 1
ATOM 688 C C . ALA A 1 91 ? 11.948 9.253 -25.646 1.00 86.94 91 ALA A C 1
ATOM 690 O O . ALA A 1 91 ? 11.070 9.480 -24.812 1.00 86.94 91 ALA A O 1
ATOM 691 N N . ALA A 1 92 ? 11.671 8.718 -26.839 1.00 91.94 92 ALA A N 1
ATOM 692 C CA . ALA A 1 92 ? 10.316 8.387 -27.276 1.00 91.94 92 ALA A CA 1
ATOM 693 C C . ALA A 1 92 ? 9.668 7.301 -26.396 1.00 91.94 92 ALA A C 1
ATOM 695 O O . ALA A 1 92 ? 8.540 7.475 -25.928 1.00 91.94 92 ALA A O 1
ATOM 696 N N . VAL A 1 93 ? 10.391 6.213 -26.101 1.00 91.19 93 VAL A N 1
ATOM 697 C CA . VAL A 1 93 ? 9.910 5.138 -25.211 1.00 91.19 93 VAL A CA 1
ATOM 698 C C . VAL A 1 93 ? 9.656 5.668 -23.800 1.00 91.19 93 VAL A C 1
ATOM 700 O O . VAL A 1 93 ? 8.607 5.398 -23.213 1.00 91.19 93 VAL A O 1
ATOM 703 N N . THR A 1 94 ? 10.578 6.470 -23.264 1.00 89.06 94 THR A N 1
ATOM 704 C CA . THR A 1 94 ? 10.431 7.074 -21.932 1.00 89.06 94 THR A CA 1
ATOM 705 C C . THR A 1 94 ? 9.231 8.023 -21.888 1.00 89.06 94 THR A C 1
ATOM 707 O O . THR A 1 94 ? 8.459 7.987 -20.931 1.00 89.06 94 THR A O 1
ATOM 710 N N . GLY A 1 95 ? 9.017 8.813 -22.945 1.00 89.81 95 GLY A N 1
ATOM 711 C CA . GLY A 1 95 ? 7.851 9.684 -23.095 1.00 89.81 95 GLY A CA 1
ATOM 712 C C . GLY A 1 95 ? 6.528 8.912 -23.104 1.00 89.81 95 GLY A C 1
ATOM 713 O O . GLY A 1 95 ? 5.598 9.285 -22.390 1.00 89.81 95 GLY A O 1
ATOM 714 N N . LEU A 1 96 ? 6.454 7.793 -23.832 1.00 92.44 96 LEU A N 1
ATOM 715 C CA . LEU A 1 96 ? 5.272 6.921 -23.852 1.00 92.44 96 LEU A CA 1
ATOM 716 C C . LEU A 1 96 ? 4.994 6.286 -22.484 1.00 92.44 96 LEU A C 1
ATOM 718 O O . LEU A 1 96 ? 3.844 6.257 -22.038 1.00 92.44 96 LEU A O 1
ATOM 722 N N . LEU A 1 97 ? 6.034 5.817 -21.788 1.00 90.31 97 LEU A N 1
ATOM 723 C CA . LEU A 1 97 ? 5.903 5.270 -20.435 1.00 90.31 97 LEU A CA 1
ATOM 724 C C . LEU A 1 97 ? 5.435 6.334 -19.437 1.00 90.31 97 LEU A C 1
ATOM 726 O O . LEU A 1 97 ? 4.525 6.072 -18.647 1.00 90.31 97 LEU A O 1
ATOM 730 N N . ALA A 1 98 ? 6.011 7.537 -19.494 1.00 86.38 98 ALA A N 1
ATOM 731 C CA . ALA A 1 98 ? 5.604 8.660 -18.658 1.00 86.38 98 ALA A CA 1
ATOM 732 C C . ALA A 1 98 ? 4.140 9.046 -18.918 1.00 86.38 98 ALA A C 1
ATOM 734 O O . ALA A 1 98 ? 3.363 9.183 -17.973 1.00 86.38 98 ALA A O 1
ATOM 735 N N . PHE A 1 99 ? 3.728 9.132 -20.186 1.00 89.75 99 PHE A N 1
ATOM 736 C CA . PHE A 1 99 ? 2.342 9.405 -20.561 1.00 89.75 99 PHE A CA 1
ATOM 737 C C . PHE A 1 99 ? 1.379 8.327 -20.042 1.00 89.75 99 PHE A C 1
ATOM 739 O O . PHE A 1 99 ? 0.360 8.648 -19.427 1.00 89.75 99 PHE A O 1
ATOM 746 N N . GLY A 1 100 ? 1.717 7.045 -20.214 1.00 91.06 100 GLY A N 1
ATOM 747 C CA . GLY A 1 100 ? 0.929 5.930 -19.686 1.00 91.06 100 GLY A CA 1
ATOM 748 C C . GLY A 1 100 ? 0.827 5.950 -18.159 1.00 91.06 100 GLY A C 1
ATOM 749 O O . GLY A 1 100 ? -0.237 5.671 -17.602 1.00 91.06 100 GLY A O 1
ATOM 750 N N . PHE A 1 101 ? 1.901 6.339 -17.467 1.00 89.06 101 PHE A N 1
ATOM 751 C CA . PHE A 1 101 ? 1.897 6.505 -16.017 1.00 89.06 101 PHE A CA 1
ATOM 752 C C . PHE A 1 101 ? 0.988 7.656 -15.572 1.00 89.06 101 PHE A C 1
ATOM 754 O O . PHE A 1 101 ? 0.175 7.454 -14.671 1.00 89.06 101 PHE A O 1
ATOM 761 N N . VAL A 1 102 ? 1.061 8.823 -16.225 1.00 85.06 102 VAL A N 1
ATOM 762 C CA . VAL A 1 102 ? 0.168 9.966 -15.957 1.00 85.06 102 VAL A CA 1
ATOM 763 C C . VAL A 1 102 ? -1.285 9.566 -16.194 1.00 85.06 102 VAL A C 1
ATOM 765 O O . VAL A 1 102 ? -2.117 9.732 -15.306 1.00 85.06 102 VAL A O 1
ATOM 768 N N . LYS A 1 103 ? -1.588 8.927 -17.328 1.00 89.06 103 LYS A N 1
ATOM 769 C CA . LYS A 1 103 ? -2.944 8.451 -17.628 1.00 89.06 103 LYS A CA 1
ATOM 770 C C . LYS A 1 103 ? -3.439 7.424 -16.619 1.00 89.06 103 LYS A C 1
ATOM 772 O O . LYS A 1 103 ? -4.597 7.472 -16.224 1.00 89.06 103 LYS A O 1
ATOM 777 N N . ARG A 1 104 ? -2.578 6.525 -16.139 1.00 85.06 104 ARG A N 1
ATOM 778 C CA . ARG A 1 104 ? -2.929 5.557 -15.088 1.00 85.06 104 ARG A CA 1
ATOM 779 C C . ARG A 1 104 ? -3.113 6.216 -13.721 1.00 85.06 104 ARG A C 1
ATOM 781 O O . ARG A 1 104 ? -3.944 5.757 -12.938 1.00 85.06 104 ARG A O 1
ATOM 788 N N . ALA A 1 105 ? -2.345 7.260 -13.421 1.00 78.50 105 ALA A N 1
ATOM 789 C CA . ALA A 1 105 ? -2.493 8.049 -12.205 1.00 78.50 105 ALA A CA 1
ATOM 790 C C . ALA A 1 105 ? -3.809 8.844 -12.214 1.00 78.50 105 ALA A C 1
ATOM 792 O O . ALA A 1 105 ? -4.497 8.866 -11.197 1.00 78.50 105 ALA A O 1
ATOM 793 N N . GLU A 1 106 ? -4.201 9.397 -13.366 1.00 76.44 106 GLU A N 1
ATOM 794 C CA . GLU A 1 106 ? -5.512 10.023 -13.596 1.00 76.44 106 GLU A CA 1
ATOM 795 C C . GLU A 1 106 ? -6.659 8.998 -13.564 1.00 76.44 106 GLU A C 1
ATOM 797 O O . GLU A 1 106 ? -7.728 9.269 -13.022 1.00 76.44 106 GLU A O 1
ATOM 802 N N . ALA A 1 107 ? -6.433 7.800 -14.114 1.00 68.62 107 ALA A N 1
ATOM 803 C CA . ALA A 1 107 ? -7.430 6.737 -14.209 1.00 68.62 107 ALA A CA 1
ATOM 804 C C . ALA A 1 107 ? -7.636 5.962 -12.905 1.00 68.62 107 ALA A C 1
ATOM 806 O O . ALA A 1 107 ? -8.543 5.133 -12.848 1.00 68.62 107 ALA A O 1
ATOM 807 N N . LYS A 1 108 ? -6.850 6.215 -11.847 1.00 58.38 108 LYS A N 1
ATOM 808 C CA . LYS A 1 108 ? -7.296 5.866 -10.496 1.00 58.38 108 LYS A CA 1
ATOM 809 C C . LYS A 1 108 ? -8.453 6.808 -10.197 1.00 58.38 108 LYS A C 1
ATOM 811 O O . LYS A 1 108 ? -8.210 7.977 -9.890 1.00 58.38 108 LYS A O 1
ATOM 816 N N . PRO A 1 109 ? -9.710 6.336 -10.276 1.00 49.81 109 PRO A N 1
ATOM 817 C CA . PRO A 1 109 ? -10.816 7.198 -9.945 1.00 49.81 109 PRO A CA 1
ATOM 818 C C . PRO A 1 109 ? -10.603 7.605 -8.491 1.00 49.81 109 PRO A C 1
ATOM 820 O O . PRO A 1 109 ? -10.003 6.864 -7.704 1.00 49.81 109 PRO A O 1
ATOM 823 N N . ARG A 1 110 ? -11.136 8.758 -8.109 1.00 50.19 110 ARG A N 1
ATOM 824 C CA . ARG A 1 110 ? -11.277 9.189 -6.713 1.00 50.19 110 ARG A CA 1
ATOM 825 C C . ARG A 1 110 ? -12.203 8.246 -5.908 1.00 50.19 110 ARG A C 1
ATOM 827 O O . ARG A 1 110 ? -12.996 8.695 -5.087 1.00 50.19 110 ARG A O 1
ATOM 834 N N . LEU A 1 111 ? -12.129 6.932 -6.130 1.00 53.84 111 LEU A N 1
ATOM 835 C CA . LEU A 1 111 ? -12.677 5.879 -5.300 1.00 53.84 111 LEU A CA 1
ATOM 836 C C . LEU A 1 111 ? -12.004 5.994 -3.929 1.00 53.84 111 LEU A C 1
ATOM 838 O O . LEU A 1 111 ? -10.890 5.527 -3.713 1.00 53.84 111 LEU A O 1
ATOM 842 N N . ALA A 1 112 ? -12.73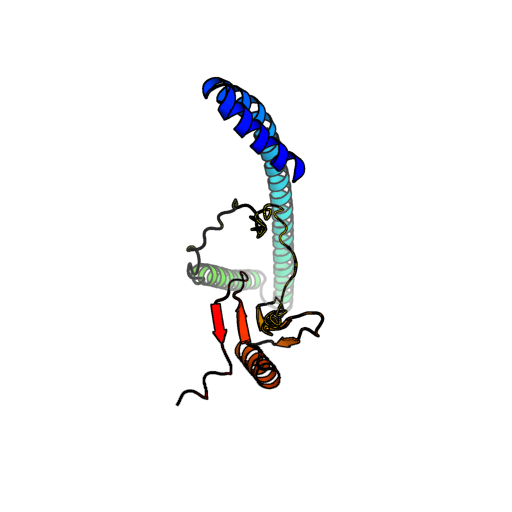8 6.643 -3.026 1.00 51.09 112 ALA A N 1
ATOM 843 C CA . ALA A 1 112 ? -12.462 6.840 -1.607 1.00 51.09 112 ALA A CA 1
ATOM 844 C C . ALA A 1 112 ? -11.679 8.100 -1.185 1.00 51.09 112 ALA A C 1
ATOM 846 O O . ALA A 1 112 ? -11.018 8.081 -0.150 1.00 51.09 112 ALA A O 1
ATOM 847 N N . SER A 1 113 ? -11.912 9.255 -1.829 1.00 45.94 113 SER A N 1
ATOM 848 C CA . SER A 1 113 ? -11.878 10.531 -1.074 1.00 45.94 113 SER A CA 1
ATOM 849 C C . SER A 1 113 ? -13.160 10.767 -0.243 1.00 45.94 113 SER A C 1
ATOM 851 O O . SER A 1 113 ? -13.389 11.867 0.242 1.00 45.94 113 SER A O 1
ATOM 853 N N . GLY A 1 114 ? -13.988 9.732 -0.048 1.00 50.25 114 GLY A N 1
ATOM 854 C CA . GLY A 1 114 ? -15.049 9.657 0.968 1.00 50.25 114 GLY A CA 1
ATOM 855 C C . GLY A 1 114 ? -14.587 9.042 2.297 1.00 50.25 114 GLY A C 1
ATOM 856 O O . GLY A 1 114 ? -15.403 8.659 3.128 1.00 50.25 114 GLY A O 1
ATOM 857 N N . LYS A 1 115 ? -13.275 8.903 2.507 1.00 50.31 115 LYS A N 1
ATOM 858 C CA . LYS A 1 115 ? -12.707 8.644 3.830 1.00 50.31 115 LYS A CA 1
ATOM 859 C C . LYS A 1 115 ? -11.449 9.478 3.968 1.00 50.31 115 LYS A C 1
ATOM 861 O O . LYS A 1 115 ? -10.332 8.965 3.970 1.00 50.31 115 LYS A O 1
ATOM 866 N N . ALA A 1 116 ? -11.663 10.793 4.041 1.00 44.91 116 ALA A N 1
ATOM 867 C CA . ALA A 1 116 ? -10.707 11.685 4.662 1.00 44.91 116 ALA A CA 1
ATOM 868 C C . ALA A 1 116 ? -10.200 10.983 5.921 1.00 44.91 116 ALA A C 1
ATOM 870 O O . ALA A 1 116 ? -10.957 10.601 6.816 1.00 44.91 116 ALA A O 1
ATOM 871 N N . LYS A 1 117 ? -8.904 10.709 5.894 1.00 45.38 117 LYS A N 1
ATOM 872 C CA . LYS A 1 117 ? -8.113 10.223 7.001 1.00 45.38 117 LYS A CA 1
ATOM 873 C C . LYS A 1 117 ? -8.168 11.337 8.045 1.00 45.38 117 LYS A C 1
ATOM 875 O O . LYS A 1 117 ? -7.291 12.190 8.085 1.00 45.38 117 LYS A O 1
ATOM 880 N N . GLY A 1 118 ? -9.243 11.352 8.832 1.00 41.75 118 GLY A N 1
ATOM 881 C CA . GLY A 1 118 ? -9.336 12.052 10.101 1.00 41.75 118 GLY A CA 1
ATOM 882 C C . GLY A 1 118 ? -8.310 11.429 11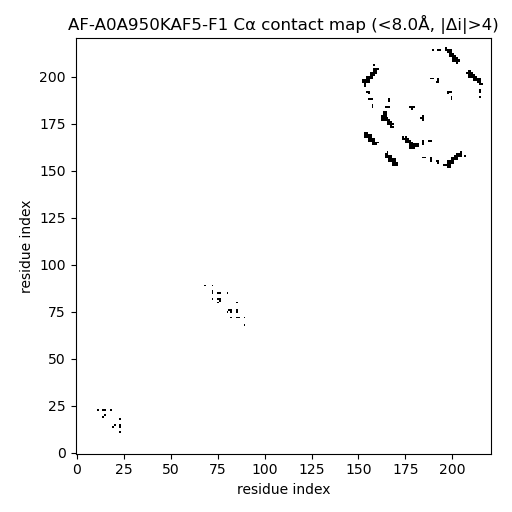.033 1.00 41.75 118 GLY A C 1
ATOM 883 O O . GLY A 1 118 ? -8.619 10.578 11.861 1.00 41.75 118 GLY A O 1
ATOM 884 N N . GLY A 1 119 ? -7.049 11.790 10.820 1.00 44.12 119 GLY A N 1
ATOM 885 C CA . GLY A 1 119 ? -6.003 11.615 11.799 1.00 44.12 119 GLY A CA 1
ATOM 886 C C . GLY A 1 119 ? -6.277 12.582 12.936 1.00 44.12 119 GLY A C 1
ATOM 887 O O . GLY A 1 119 ? -5.777 13.695 12.894 1.00 44.12 119 GLY A O 1
ATOM 888 N N . SER A 1 120 ? -7.090 12.148 13.900 1.00 43.12 120 SER A N 1
ATOM 889 C CA . SER A 1 120 ? -6.953 12.464 15.332 1.00 43.12 120 SER A CA 1
ATOM 890 C C . SER A 1 120 ? -8.077 11.893 16.216 1.00 43.12 120 SER A C 1
ATOM 892 O O . SER A 1 120 ? -8.232 12.346 17.340 1.00 43.12 120 SER A O 1
ATOM 894 N N . GLU A 1 121 ? -8.827 10.861 15.820 1.00 41.34 121 GLU A N 1
ATOM 895 C CA . GLU A 1 121 ? -9.539 10.045 16.821 1.00 41.34 121 GLU A CA 1
ATOM 896 C C . GLU A 1 121 ? -8.596 8.920 17.238 1.00 41.34 121 GLU A C 1
ATOM 898 O O . GLU A 1 121 ? -8.409 7.925 16.545 1.00 41.34 121 GLU A O 1
ATOM 903 N N . SER A 1 122 ? -7.794 9.152 18.276 1.00 42.22 122 SER A N 1
ATOM 904 C CA . SER A 1 122 ? -8.167 8.671 19.603 1.00 42.22 122 SER A CA 1
ATOM 905 C C . SER A 1 122 ? -8.618 7.225 19.487 1.00 42.22 122 SER A C 1
ATOM 907 O O . SER A 1 122 ? -9.777 6.931 19.194 1.00 42.22 122 SER A O 1
ATOM 909 N N . GLU A 1 123 ? -7.652 6.336 19.703 1.00 39.25 123 GLU A N 1
ATOM 910 C CA . GLU A 1 123 ? -7.843 4.973 20.167 1.00 39.25 123 GLU A CA 1
ATOM 911 C C . GLU A 1 123 ? -8.733 5.025 21.422 1.00 39.25 123 GLU A C 1
ATOM 913 O O . GLU A 1 123 ? -8.292 4.850 22.557 1.00 39.25 123 GLU A O 1
ATOM 918 N N . SER A 1 124 ? -10.028 5.280 21.228 1.00 39.91 124 SER A N 1
ATOM 919 C CA . SER A 1 124 ? -11.061 4.836 22.129 1.00 39.91 124 SER A CA 1
ATOM 920 C C . SER A 1 124 ? -11.050 3.324 21.974 1.00 39.91 124 SER A C 1
ATOM 922 O O . SER A 1 124 ? -11.841 2.696 21.277 1.00 39.91 124 SER A O 1
ATOM 924 N N . ARG A 1 125 ? -10.110 2.704 22.694 1.00 38.69 125 ARG A N 1
ATOM 925 C CA . ARG A 1 125 ? -10.457 1.515 23.449 1.00 38.69 125 ARG A CA 1
ATOM 926 C C . ARG A 1 125 ? -11.741 1.892 24.171 1.00 38.69 125 ARG A C 1
ATOM 928 O O . ARG A 1 125 ? -11.708 2.472 25.254 1.00 38.69 125 ARG A O 1
ATOM 935 N N . THR A 1 126 ? -12.881 1.602 23.555 1.00 31.72 126 THR A N 1
ATOM 936 C CA . THR A 1 126 ? -14.103 1.296 24.273 1.00 31.72 126 THR A CA 1
ATOM 937 C C . THR A 1 126 ? -13.745 0.094 25.126 1.00 31.72 126 THR A C 1
ATOM 939 O O . THR A 1 126 ? -13.976 -1.059 24.771 1.00 31.72 126 THR A O 1
ATOM 942 N N . PHE A 1 127 ? -13.087 0.374 26.251 1.00 35.91 127 PHE A N 1
ATOM 943 C CA . PHE A 1 127 ? -13.197 -0.440 27.427 1.00 35.91 127 PHE A CA 1
ATOM 944 C C . PHE A 1 127 ? -14.700 -0.510 27.652 1.00 35.91 127 PHE A C 1
ATOM 946 O O . PHE A 1 127 ? -15.324 0.473 28.048 1.00 35.91 127 PHE A O 1
ATOM 953 N N . ASN A 1 128 ? -15.289 -1.657 27.329 1.00 32.94 128 ASN A N 1
ATOM 954 C CA . ASN A 1 128 ? -16.557 -2.055 27.907 1.00 32.94 128 ASN A CA 1
ATOM 955 C C . ASN A 1 128 ? -16.304 -2.189 29.411 1.00 32.94 128 ASN A C 1
ATOM 957 O O . ASN A 1 128 ? -16.089 -3.281 29.934 1.00 32.94 128 ASN A O 1
ATOM 961 N N . ILE A 1 129 ? -16.250 -1.052 30.105 1.00 34.88 129 ILE A N 1
ATOM 962 C CA . ILE A 1 129 ? -16.374 -0.993 31.548 1.00 34.88 129 ILE A CA 1
ATOM 963 C C . ILE A 1 129 ? -17.837 -1.320 31.780 1.00 34.88 129 ILE A C 1
ATOM 965 O O . ILE A 1 129 ? -18.714 -0.461 31.749 1.00 34.88 129 ILE A O 1
ATOM 969 N N . ARG A 1 130 ? -18.104 -2.613 31.945 1.00 39.25 130 ARG A N 1
ATOM 970 C CA . ARG A 1 130 ? -19.332 -3.066 32.566 1.00 39.25 130 ARG A CA 1
ATOM 971 C C . ARG A 1 130 ? -19.275 -2.498 33.976 1.00 39.25 130 ARG A C 1
ATOM 973 O O . ARG A 1 130 ? -18.559 -3.032 34.819 1.00 39.25 130 ARG A O 1
ATOM 980 N N . ILE A 1 131 ? -19.953 -1.376 34.199 1.00 37.06 131 ILE A N 1
ATOM 981 C CA . ILE A 1 131 ? -20.244 -0.898 35.544 1.00 37.06 131 ILE A CA 1
ATOM 982 C C . ILE A 1 131 ? -21.125 -1.991 36.137 1.00 37.06 131 ILE A C 1
ATOM 984 O O . ILE A 1 131 ? -22.319 -2.090 35.859 1.00 37.06 131 ILE A O 1
ATOM 988 N N . VAL A 1 132 ? -20.485 -2.909 36.853 1.00 43.84 132 VAL A N 1
ATOM 989 C CA . VAL A 1 132 ? -21.172 -3.780 37.786 1.00 43.84 132 VAL A CA 1
ATOM 990 C C . VAL A 1 132 ? -21.655 -2.812 38.847 1.00 43.84 132 VAL A C 1
ATOM 992 O O . VAL A 1 132 ? -20.854 -2.309 39.626 1.00 43.84 132 VAL A O 1
ATOM 995 N N . ALA A 1 133 ? -22.938 -2.458 38.786 1.00 40.03 133 ALA A N 1
ATOM 996 C CA . ALA A 1 133 ? -23.586 -1.797 39.900 1.00 40.03 133 ALA A CA 1
ATOM 997 C C . ALA A 1 133 ? -23.288 -2.657 41.128 1.00 40.03 133 ALA A C 1
ATOM 999 O O . ALA A 1 133 ? -23.656 -3.838 41.152 1.00 40.03 133 ALA A O 1
ATOM 1000 N N . ASP A 1 134 ? -22.550 -2.093 42.083 1.00 42.34 134 ASP A N 1
ATOM 1001 C CA . ASP A 1 134 ? -22.343 -2.720 43.374 1.00 42.34 134 ASP A CA 1
ATOM 1002 C C . ASP A 1 134 ? -23.728 -3.032 43.929 1.00 42.34 134 ASP A C 1
ATOM 1004 O O . ASP A 1 134 ? -24.516 -2.142 44.255 1.00 42.34 134 ASP A O 1
ATOM 1008 N N . LYS A 1 135 ? -24.069 -4.324 43.944 1.00 41.41 135 LYS A N 1
ATOM 1009 C CA . LYS A 1 135 ? -25.291 -4.783 44.585 1.00 41.41 135 LYS A CA 1
ATOM 1010 C C . LYS A 1 135 ? -25.205 -4.338 46.044 1.00 41.41 135 LYS A C 1
ATOM 1012 O O . LYS A 1 135 ? -24.225 -4.704 46.703 1.00 41.41 135 LYS A O 1
ATOM 1017 N N . PRO A 1 136 ? -26.207 -3.619 46.577 1.00 46.41 136 PRO A N 1
ATOM 1018 C CA . PRO A 1 136 ? -26.273 -3.395 48.008 1.00 46.41 136 PRO A CA 1
ATOM 1019 C C . PRO A 1 136 ? -26.236 -4.762 48.697 1.00 46.41 136 PRO A C 1
ATOM 1021 O O . PRO A 1 136 ? -26.983 -5.680 48.347 1.00 46.41 136 PRO A O 1
ATOM 1024 N N . ARG A 1 137 ? -25.297 -4.917 49.636 1.00 49.72 137 ARG A N 1
ATOM 1025 C CA . ARG A 1 137 ? -25.202 -6.073 50.529 1.00 49.72 137 ARG A CA 1
ATOM 1026 C C . ARG A 1 137 ? -26.422 -6.074 51.451 1.00 49.72 137 ARG A C 1
ATOM 1028 O O . ARG A 1 137 ? -26.318 -5.721 52.617 1.00 49.72 137 ARG A O 1
ATOM 1035 N N . SER A 1 138 ? -27.567 -6.513 50.952 1.00 49.97 138 SER A N 1
ATOM 1036 C CA . SER A 1 138 ? -28.630 -7.049 51.790 1.00 49.97 138 SER A CA 1
ATOM 1037 C C . SER A 1 138 ? -28.695 -8.551 51.543 1.00 49.97 138 SER A C 1
ATOM 1039 O O . SER A 1 138 ? -29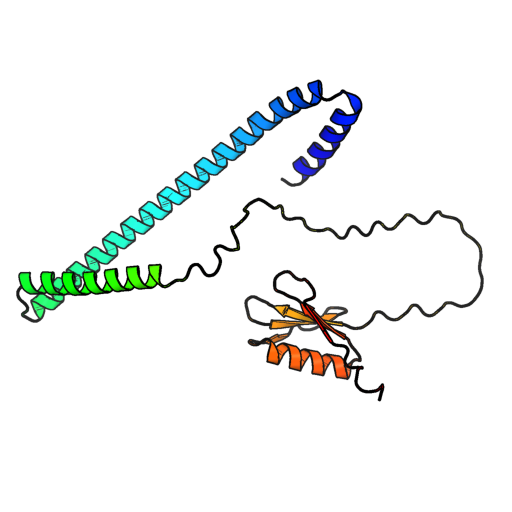.153 -9.045 50.514 1.00 49.97 138 SER A O 1
ATOM 1041 N N . ARG A 1 139 ? -28.146 -9.303 52.502 1.00 60.22 139 ARG A N 1
ATOM 1042 C CA . ARG A 1 139 ? -28.517 -10.705 52.710 1.00 60.22 139 ARG A CA 1
ATOM 1043 C C . ARG A 1 139 ? -30.035 -10.734 52.912 1.00 60.22 139 ARG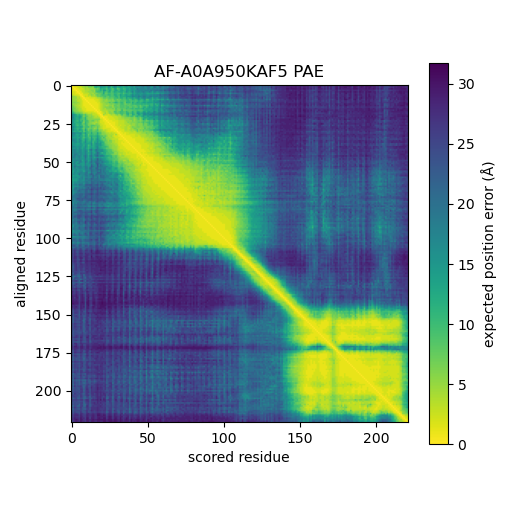 A C 1
ATOM 1045 O O . ARG A 1 139 ? -30.527 -10.021 53.782 1.00 60.22 139 ARG A O 1
ATOM 1052 N N . PRO A 1 140 ? -30.734 -11.643 52.226 1.00 51.03 140 PRO A N 1
ATOM 1053 C CA . PRO A 1 140 ? -31.561 -12.532 53.013 1.00 51.03 140 PRO A CA 1
ATOM 1054 C C . PRO A 1 140 ? -31.253 -13.996 52.740 1.00 51.03 140 PRO A C 1
ATOM 1056 O O . PRO A 1 140 ? -30.694 -14.413 51.724 1.00 51.03 140 PRO A O 1
ATOM 1059 N N . ALA A 1 141 ? -31.573 -14.743 53.780 1.00 51.94 141 ALA A N 1
ATOM 1060 C CA . ALA A 1 141 ? -31.379 -16.153 53.958 1.00 51.94 141 ALA A CA 1
ATOM 1061 C C . ALA A 1 141 ? -31.977 -16.998 52.825 1.00 51.94 141 ALA A C 1
ATOM 1063 O O . ALA A 1 141 ? -33.031 -16.700 52.275 1.00 51.94 141 ALA A O 1
ATOM 1064 N N . ARG A 1 142 ? -31.270 -18.099 52.550 1.00 59.53 142 ARG A N 1
ATOM 1065 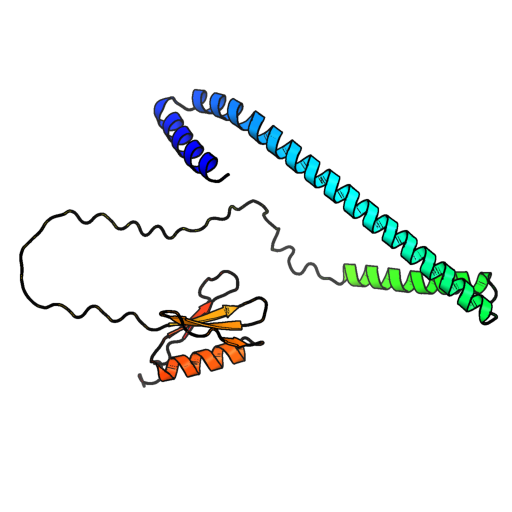C CA . ARG A 1 142 ? -31.805 -19.441 52.283 1.00 59.53 142 ARG A CA 1
ATOM 1066 C C . ARG A 1 142 ? -33.288 -19.481 51.879 1.00 59.53 142 ARG A C 1
ATOM 1068 O O . ARG A 1 142 ? -34.155 -19.421 52.740 1.00 59.53 142 ARG A O 1
ATOM 1075 N N . SER A 1 143 ? -33.572 -19.812 50.622 1.00 50.19 143 SER A N 1
ATOM 1076 C CA . SER A 1 143 ? -34.212 -21.097 50.303 1.00 50.19 143 SER A CA 1
ATOM 1077 C C . SER A 1 143 ? -34.555 -21.242 48.814 1.00 50.19 143 SER A C 1
ATOM 1079 O O . SER A 1 143 ? -35.085 -20.340 48.184 1.00 50.19 143 SER A O 1
ATOM 1081 N N . ARG A 1 144 ? -34.284 -22.461 48.329 1.00 53.91 144 ARG A N 1
ATOM 1082 C CA . ARG A 1 144 ? -35.012 -23.218 47.296 1.00 53.91 144 ARG A CA 1
ATOM 1083 C C . ARG A 1 144 ? -34.850 -22.806 45.821 1.00 53.91 144 ARG A C 1
ATOM 1085 O O . ARG A 1 144 ? -35.037 -21.676 45.409 1.00 53.91 144 ARG A O 1
ATOM 1092 N N . ALA A 1 145 ? -34.519 -23.841 45.043 1.00 53.56 145 ALA A N 1
ATOM 1093 C CA . ALA A 1 145 ? -34.311 -23.896 43.598 1.00 53.56 145 ALA A CA 1
ATOM 1094 C C . ALA A 1 145 ? -33.095 -23.114 43.073 1.00 53.56 145 ALA A C 1
ATOM 1096 O O . ALA A 1 145 ? -33.171 -21.970 42.635 1.00 53.56 145 ALA A O 1
ATOM 1097 N N . ARG A 1 146 ? -31.947 -23.802 43.024 1.00 55.81 146 ARG A N 1
ATOM 1098 C CA . ARG A 1 146 ? -30.794 -23.429 42.195 1.00 55.81 146 ARG A CA 1
ATOM 1099 C C . ARG A 1 146 ? -31.229 -23.498 40.726 1.00 55.81 146 ARG A C 1
ATOM 1101 O O . ARG A 1 146 ? -30.992 -24.506 40.063 1.00 55.81 146 ARG A O 1
ATOM 1108 N N . ALA A 1 147 ? -31.912 -22.460 40.244 1.00 64.25 147 ALA A N 1
ATOM 1109 C CA . ALA A 1 147 ? -32.253 -22.303 38.840 1.00 64.25 147 ALA A CA 1
ATOM 1110 C C . ALA A 1 147 ? -30.958 -22.472 38.044 1.00 64.25 147 ALA A C 1
ATOM 1112 O O . ALA A 1 147 ? -29.986 -21.734 38.229 1.00 64.25 147 ALA A O 1
ATOM 1113 N N . LYS A 1 148 ? -30.902 -23.544 37.255 1.00 67.69 148 LYS A N 1
ATOM 1114 C CA . LYS A 1 148 ? -29.735 -23.939 36.472 1.00 67.69 148 LYS A CA 1
ATOM 1115 C C . LYS A 1 148 ? -29.368 -22.745 35.596 1.00 67.69 148 LYS A C 1
ATOM 1117 O O . LYS A 1 148 ? -30.124 -22.411 34.689 1.00 67.69 148 LYS A O 1
ATOM 1122 N N . ALA A 1 149 ? -28.256 -22.075 35.910 1.00 68.88 149 ALA A N 1
ATOM 1123 C CA . ALA A 1 149 ? -27.829 -20.899 35.165 1.00 68.88 149 ALA A CA 1
ATOM 1124 C C . ALA A 1 149 ? -27.825 -21.237 33.662 1.00 68.88 149 ALA A C 1
ATOM 1126 O O . ALA A 1 149 ? -27.317 -22.308 33.293 1.00 68.88 149 ALA A O 1
ATOM 1127 N N . PRO A 1 150 ? -28.423 -20.394 32.801 1.00 70.19 150 PRO A N 1
ATOM 1128 C CA . PRO A 1 150 ? -28.499 -20.670 31.376 1.00 70.19 150 PRO A CA 1
ATOM 1129 C C . PRO A 1 150 ? -27.087 -20.915 30.844 1.00 70.19 150 PRO A C 1
ATOM 1131 O O . PRO A 1 150 ? -26.169 -20.127 31.079 1.00 70.19 150 PRO A O 1
ATOM 1134 N N . ARG A 1 151 ? -26.893 -22.056 30.170 1.00 73.62 151 ARG A N 1
ATOM 1135 C CA . ARG A 1 151 ? -25.592 -22.405 29.590 1.00 73.62 151 ARG A CA 1
ATOM 1136 C C . ARG A 1 151 ? -25.204 -21.304 28.592 1.00 73.62 151 ARG A C 1
ATOM 1138 O O . ARG A 1 151 ? -26.052 -20.936 27.776 1.00 73.62 151 ARG A O 1
ATOM 1145 N N . PRO A 1 152 ? -23.960 -20.787 28.623 1.00 74.25 152 PRO A N 1
ATOM 1146 C CA . PRO A 1 152 ? -23.526 -19.780 27.664 1.00 74.25 152 PRO A CA 1
ATOM 1147 C C . PRO A 1 152 ? -23.713 -20.331 26.249 1.00 74.25 152 PRO A C 1
ATOM 1149 O O . PRO A 1 152 ? -23.304 -21.460 25.950 1.00 74.25 152 PRO A O 1
ATOM 1152 N N . ARG A 1 153 ? -24.389 -19.555 25.393 1.00 77.81 153 ARG A N 1
ATOM 1153 C CA . ARG A 1 153 ? -24.616 -19.939 23.998 1.00 77.81 153 ARG A CA 1
ATOM 1154 C C . ARG A 1 153 ? -23.259 -20.106 23.322 1.00 77.81 153 ARG A C 1
ATOM 1156 O O . ARG A 1 153 ? -22.378 -19.263 23.463 1.00 77.81 153 ARG A O 1
ATOM 1163 N N . ARG A 1 154 ? -23.084 -21.222 22.618 1.00 88.88 154 ARG A N 1
ATOM 1164 C CA . ARG A 1 154 ? -21.872 -21.484 21.839 1.00 88.88 154 ARG A CA 1
ATOM 1165 C C . ARG A 1 154 ? -21.930 -20.624 20.585 1.00 88.88 154 ARG A C 1
ATOM 1167 O O . ARG A 1 154 ? -22.955 -20.620 19.904 1.00 88.88 154 ARG A O 1
ATOM 1174 N N . VAL A 1 155 ? -20.841 -19.927 20.288 1.00 90.88 155 VAL A N 1
ATOM 1175 C CA . VAL A 1 155 ? -20.741 -19.037 19.127 1.00 90.88 155 VAL A CA 1
ATOM 1176 C C . VAL A 1 155 ? -19.532 -19.440 18.287 1.00 90.88 155 VAL A C 1
ATOM 1178 O O . VAL A 1 155 ? -18.496 -19.853 18.819 1.00 90.88 155 VAL A O 1
ATOM 1181 N N . VAL A 1 156 ? -19.706 -19.404 16.970 1.00 94.06 156 VAL A N 1
ATOM 1182 C CA . VAL A 1 156 ? -18.651 -19.570 15.973 1.00 94.06 156 VAL A CA 1
ATOM 1183 C C . VAL A 1 156 ? -18.491 -18.232 15.267 1.00 94.06 156 VAL A C 1
ATOM 1185 O O . VAL A 1 156 ? -19.381 -17.811 14.528 1.00 94.06 156 VAL A O 1
ATOM 1188 N N . ASP A 1 157 ? -17.363 -17.577 15.502 1.00 93.62 157 ASP A N 1
ATOM 1189 C CA . ASP A 1 157 ? -17.102 -16.238 14.996 1.00 93.62 157 ASP A CA 1
ATOM 1190 C C . ASP A 1 157 ? -16.279 -16.308 13.707 1.00 93.62 157 ASP A C 1
ATOM 1192 O O . ASP A 1 157 ? -15.363 -17.125 13.573 1.00 93.62 157 ASP A O 1
ATOM 1196 N N . VAL A 1 158 ? -16.609 -15.450 12.746 1.00 95.44 158 VAL A N 1
ATOM 1197 C CA . VAL A 1 158 ? -15.904 -15.324 11.468 1.00 95.44 158 VAL A CA 1
ATOM 1198 C C . VAL A 1 158 ? -15.371 -13.902 11.340 1.00 95.44 158 VAL A C 1
ATOM 1200 O O . VAL A 1 158 ? -16.156 -12.954 11.310 1.00 95.44 158 VAL A O 1
ATOM 1203 N N . HIS A 1 159 ? -14.052 -13.746 11.241 1.00 94.88 159 HIS A N 1
ATOM 1204 C CA . HIS A 1 159 ? -13.376 -12.447 11.173 1.00 94.88 159 HIS A CA 1
ATOM 1205 C C . HIS A 1 159 ? -12.523 -12.336 9.906 1.00 94.88 159 HIS A C 1
ATOM 1207 O O . HIS A 1 159 ? -11.900 -13.321 9.507 1.00 94.88 159 HIS A O 1
ATOM 1213 N N . PRO A 1 160 ? -12.431 -11.155 9.279 1.00 94.12 160 PRO A N 1
ATOM 1214 C CA . PRO A 1 160 ? -11.361 -10.891 8.329 1.00 94.12 160 PRO A CA 1
ATOM 1215 C C . PRO A 1 160 ? -10.015 -10.815 9.069 1.00 94.12 160 PRO A C 1
ATOM 1217 O O . PRO A 1 160 ? -9.926 -10.277 10.172 1.00 94.12 160 PRO A O 1
ATOM 1220 N N . ASN A 1 161 ? -8.980 -11.358 8.447 1.00 94.81 161 ASN A N 1
ATOM 1221 C CA . ASN A 1 161 ? -7.590 -11.376 8.885 1.00 94.81 161 ASN A CA 1
ATOM 1222 C C . ASN A 1 161 ? -6.711 -10.988 7.674 1.00 94.81 161 ASN A C 1
ATOM 1224 O O . ASN A 1 161 ? -7.155 -11.076 6.530 1.00 94.81 161 ASN A O 1
ATOM 1228 N N . GLU A 1 162 ? -5.467 -10.575 7.900 1.00 93.56 162 GLU A N 1
ATOM 1229 C CA . GLU A 1 162 ? -4.493 -10.228 6.854 1.00 93.56 162 GLU A CA 1
ATOM 1230 C C . GLU A 1 162 ? -4.309 -11.370 5.841 1.00 93.56 162 GLU A C 1
ATOM 1232 O O . GLU A 1 162 ? -4.194 -11.133 4.642 1.00 93.56 162 GLU A O 1
ATOM 1237 N N . ASN A 1 163 ? -4.401 -12.617 6.314 1.00 93.56 163 ASN A N 1
ATOM 1238 C CA . ASN A 1 163 ? -4.264 -13.831 5.504 1.00 93.56 163 ASN A CA 1
ATOM 1239 C C . ASN A 1 163 ? -5.600 -14.384 4.958 1.00 93.56 163 ASN A C 1
ATOM 1241 O O . ASN A 1 163 ? -5.638 -15.504 4.443 1.00 93.56 163 ASN A O 1
ATOM 1245 N N . GLY A 1 164 ? -6.713 -13.655 5.108 1.00 95.38 164 GLY A N 1
ATOM 1246 C CA . GLY A 1 164 ? -8.030 -14.056 4.601 1.00 95.38 164 GLY A CA 1
ATOM 1247 C C . GLY A 1 164 ? -9.144 -13.974 5.644 1.00 95.38 164 GLY A C 1
ATOM 1248 O O . GLY A 1 164 ? -9.402 -12.931 6.227 1.00 95.38 164 GLY A O 1
ATOM 1249 N N . TRP A 1 165 ? -9.866 -15.069 5.852 1.00 96.06 165 TRP A N 1
ATOM 1250 C CA . TRP A 1 165 ? -11.026 -15.156 6.737 1.00 96.06 165 TRP A CA 1
ATOM 1251 C C . TRP A 1 165 ? -10.804 -16.228 7.796 1.00 96.06 165 TRP A C 1
ATOM 1253 O O . TRP A 1 165 ? -10.692 -17.415 7.493 1.00 96.06 165 TRP A O 1
ATOM 1263 N N . GLU A 1 166 ? -10.744 -15.803 9.049 1.00 96.06 166 GLU A N 1
ATOM 1264 C CA . GLU A 1 166 ? -10.511 -16.648 10.209 1.00 96.06 166 GLU A CA 1
ATOM 1265 C C . GLU A 1 166 ? -11.834 -17.089 10.837 1.00 96.06 166 GLU A C 1
ATOM 1267 O O . GLU A 1 166 ? -12.721 -16.276 11.086 1.00 96.06 166 GLU A O 1
ATOM 1272 N N . VAL A 1 167 ? -11.950 -18.384 11.128 1.00 95.81 167 VAL A N 1
ATOM 1273 C CA . VAL A 1 167 ? -13.060 -18.963 11.886 1.00 95.81 167 VAL A CA 1
ATOM 1274 C C . VAL A 1 167 ? -12.557 -19.339 13.276 1.00 95.81 167 VAL A C 1
ATOM 1276 O O . VAL A 1 167 ? -11.655 -20.174 13.415 1.00 95.81 167 VAL A O 1
ATOM 1279 N N . SER A 1 168 ? -13.162 -18.743 14.302 1.00 93.19 168 SER A N 1
ATOM 1280 C CA . SER A 1 168 ? -12.862 -18.980 15.712 1.00 93.19 168 SER A CA 1
ATOM 1281 C C . SER A 1 168 ? -14.087 -19.543 16.448 1.00 93.19 168 SER A C 1
ATOM 1283 O O . SER A 1 168 ? -15.215 -19.494 15.958 1.00 93.19 168 SER A O 1
ATOM 1285 N N . GLN A 1 169 ? -13.870 -20.210 17.582 1.00 90.75 169 GLN A N 1
ATOM 1286 C CA . GLN A 1 169 ? -14.931 -20.899 18.323 1.00 90.75 169 GLN A CA 1
ATOM 1287 C C . GLN A 1 169 ? -14.870 -20.515 19.796 1.00 90.75 169 GLN A C 1
ATOM 1289 O O . GLN A 1 169 ? -13.827 -20.686 20.429 1.00 90.75 169 GLN A O 1
ATOM 1294 N N . SER A 1 170 ? -16.004 -20.080 20.344 1.00 82.50 170 SER A N 1
ATOM 1295 C CA . SER A 1 170 ? -16.145 -19.702 2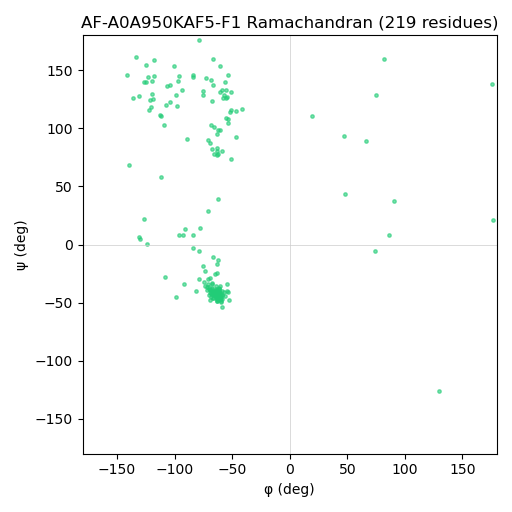1.748 1.00 82.50 170 SER A CA 1
ATOM 1296 C C . SER A 1 170 ? -16.891 -20.783 22.552 1.00 82.50 170 SER A C 1
ATOM 1298 O O . SER A 1 170 ? -17.902 -21.314 22.064 1.00 82.50 170 SER A O 1
ATOM 1300 N N . PRO A 1 171 ? -16.446 -21.139 23.779 1.00 72.81 171 PRO A N 1
ATOM 1301 C CA . PRO A 1 171 ? -15.295 -20.600 24.524 1.00 72.81 171 PRO A CA 1
ATOM 1302 C C . PRO A 1 171 ? -13.936 -21.246 24.155 1.00 72.81 171 PRO A C 1
ATOM 1304 O O . PRO A 1 171 ? -13.865 -22.432 23.825 1.00 72.81 171 PRO A O 1
ATOM 1307 N N . ALA A 1 172 ? -12.868 -20.438 24.200 1.00 60.66 172 ALA A N 1
ATOM 1308 C CA . ALA A 1 172 ? -11.473 -20.760 23.847 1.00 60.66 172 ALA A CA 1
ATOM 1309 C C . ALA A 1 172 ? -10.808 -21.794 24.797 1.00 60.66 172 ALA A C 1
ATOM 1311 O O . ALA A 1 172 ? -11.286 -21.946 25.922 1.00 60.66 172 ALA A O 1
ATOM 1312 N N . PRO A 1 173 ? -9.717 -22.495 24.389 1.00 54.28 173 PRO A N 1
ATOM 1313 C CA . PRO A 1 173 ? -8.852 -22.245 23.231 1.00 54.28 173 PRO A CA 1
ATOM 1314 C C . PRO A 1 173 ? -8.998 -23.339 22.166 1.00 54.28 173 PRO A C 1
ATOM 1316 O O . PRO A 1 173 ? -8.586 -24.482 22.352 1.00 54.28 173 PRO A O 1
ATOM 1319 N N . ARG A 1 174 ? -9.595 -23.015 21.015 1.00 65.88 174 ARG A N 1
ATOM 1320 C CA . ARG A 1 174 ? -9.688 -23.959 19.890 1.00 65.88 174 ARG A CA 1
ATOM 1321 C C . ARG A 1 174 ? -8.952 -23.429 18.671 1.00 65.88 174 ARG A C 1
ATOM 1323 O O . ARG A 1 174 ? -8.925 -22.226 18.430 1.00 65.88 174 ARG A O 1
ATOM 1330 N N . LYS A 1 175 ? -8.350 -24.368 17.929 1.00 80.62 175 LYS A N 1
ATOM 1331 C CA . LYS A 1 175 ? -7.566 -24.139 16.709 1.00 80.62 175 LYS A CA 1
ATOM 1332 C C . LYS A 1 175 ? -8.316 -23.195 15.766 1.00 80.62 175 LYS A C 1
ATOM 1334 O O . LYS A 1 175 ? -9.383 -23.549 15.259 1.00 80.62 175 LYS A O 1
ATOM 1339 N N . LYS A 1 176 ? -7.731 -22.020 15.543 1.00 91.69 176 LYS A N 1
ATOM 1340 C CA . LYS A 1 176 ? -8.161 -21.048 14.538 1.00 91.69 176 LYS A CA 1
ATOM 1341 C C . LYS A 1 176 ? -7.923 -21.647 13.154 1.00 91.69 176 LYS A C 1
ATOM 1343 O O . LYS A 1 176 ? -6.896 -22.287 12.929 1.00 91.69 176 LYS A O 1
ATOM 1348 N N . ARG A 1 177 ? -8.880 -21.487 12.241 1.00 95.06 177 ARG A N 1
ATOM 1349 C CA . ARG A 1 177 ? -8.735 -21.911 10.840 1.00 95.06 177 ARG A CA 1
ATOM 1350 C C . ARG A 1 177 ? -8.879 -20.698 9.941 1.00 95.06 177 ARG A C 1
ATOM 1352 O O . ARG A 1 177 ? -9.858 -19.973 10.080 1.00 95.06 177 ARG A O 1
ATOM 1359 N N . VAL A 1 178 ? -7.929 -20.505 9.033 1.00 96.50 178 VAL A N 1
ATOM 1360 C CA . VAL A 1 178 ? -7.923 -19.392 8.077 1.00 96.50 178 VAL A CA 1
ATOM 1361 C C . VAL A 1 178 ? -8.275 -19.922 6.690 1.00 96.50 178 VAL A C 1
ATOM 1363 O O . VAL A 1 178 ? -7.808 -20.983 6.281 1.00 96.50 178 VAL A O 1
ATOM 1366 N N . TYR A 1 179 ? -9.128 -19.192 5.980 1.00 96.69 179 TYR A N 1
ATOM 1367 C CA . TYR A 1 179 ? -9.593 -19.499 4.633 1.00 96.69 179 TYR A CA 1
ATOM 1368 C C . TYR A 1 179 ? -9.348 -18.294 3.727 1.00 96.69 179 TYR A C 1
ATOM 1370 O O . TYR A 1 179 ? -9.632 -17.174 4.127 1.00 96.69 179 TYR A O 1
ATOM 1378 N N . ALA A 1 180 ? -8.920 -18.501 2.481 1.00 95.12 180 ALA A N 1
ATOM 1379 C CA . ALA A 1 180 ? -8.693 -17.388 1.549 1.00 95.12 180 ALA A CA 1
ATOM 1380 C C . ALA A 1 180 ? -9.968 -16.559 1.261 1.00 95.12 180 ALA A C 1
ATOM 1382 O O . ALA A 1 180 ? -9.911 -15.340 1.145 1.00 95.12 180 ALA A O 1
ATOM 1383 N N . ASN A 1 181 ? -11.141 -17.209 1.207 1.00 96.88 181 ASN A N 1
ATOM 1384 C CA . ASN A 1 181 ? -12.395 -16.603 0.737 1.00 96.88 181 ASN A CA 1
ATOM 1385 C C . ASN A 1 181 ? -13.495 -16.600 1.813 1.00 96.88 181 ASN A C 1
ATOM 1387 O O . ASN A 1 181 ? -13.708 -17.622 2.476 1.00 96.88 181 ASN A O 1
ATOM 1391 N N . LYS A 1 182 ? -14.282 -15.507 1.892 1.00 95.50 182 LYS A N 1
ATOM 1392 C CA . LYS A 1 182 ? -15.430 -15.355 2.820 1.00 95.50 182 LYS A CA 1
ATOM 1393 C C . LYS A 1 182 ? -16.402 -16.529 2.711 1.00 95.50 182 LYS A C 1
ATOM 1395 O O . LYS A 1 182 ? -16.776 -17.120 3.717 1.00 95.50 182 LYS A O 1
ATOM 1400 N N . SER A 1 183 ? -16.781 -16.902 1.487 1.00 95.81 183 SER A N 1
ATOM 1401 C CA . SER A 1 183 ? -17.755 -17.973 1.231 1.00 95.81 183 SER A CA 1
ATOM 1402 C C . SER A 1 183 ? -17.316 -19.324 1.810 1.00 95.81 183 SER A C 1
ATOM 1404 O O . SER A 1 183 ? -18.125 -20.034 2.409 1.00 95.81 183 SER A O 1
ATOM 1406 N N . ARG A 1 184 ? -16.021 -19.663 1.707 1.00 96.62 184 ARG A N 1
ATOM 1407 C CA . ARG A 1 184 ? -15.451 -20.891 2.289 1.00 96.62 184 ARG A CA 1
ATOM 1408 C C . ARG A 1 184 ? -15.436 -20.838 3.817 1.00 96.62 184 ARG A C 1
ATOM 1410 O O . ARG A 1 184 ? -15.811 -21.828 4.446 1.00 96.62 184 ARG A O 1
ATOM 1417 N N . ALA A 1 185 ? -15.072 -19.695 4.401 1.00 96.31 185 ALA A N 1
ATOM 1418 C CA . ALA A 1 185 ? -15.094 -19.500 5.851 1.00 96.31 185 ALA A CA 1
ATOM 1419 C C . ALA A 1 185 ? -16.512 -19.632 6.424 1.00 96.31 185 ALA A C 1
ATOM 1421 O O . ALA A 1 185 ? -16.719 -20.370 7.384 1.00 96.31 185 ALA A O 1
ATOM 1422 N N . VAL A 1 186 ? -17.505 -19.000 5.790 1.00 95.62 186 VAL A N 1
ATOM 1423 C CA . VAL A 1 186 ? -18.914 -19.075 6.211 1.00 95.62 186 VAL A CA 1
ATOM 1424 C C . VAL A 1 186 ? -19.453 -20.499 6.081 1.00 95.62 186 VAL A C 1
ATOM 1426 O O . VAL A 1 186 ? -20.064 -21.004 7.021 1.00 95.62 186 VAL A O 1
ATOM 1429 N N . LYS A 1 187 ? -19.167 -21.203 4.976 1.00 95.75 187 LYS A N 1
ATOM 1430 C CA . LYS A 1 187 ? -19.561 -22.613 4.809 1.00 95.75 187 LYS A CA 1
ATOM 1431 C C . LYS A 1 187 ? -18.964 -23.502 5.907 1.00 95.75 187 LYS A C 1
ATOM 1433 O O . LYS A 1 187 ? -19.668 -24.337 6.477 1.00 95.75 187 LYS A O 1
ATOM 1438 N N . ALA A 1 188 ? -17.688 -23.303 6.243 1.00 95.94 188 ALA A N 1
ATOM 1439 C CA . ALA A 1 188 ? -17.022 -24.033 7.319 1.00 95.94 188 ALA A CA 1
ATOM 1440 C C . ALA A 1 188 ? -17.592 -23.690 8.708 1.00 95.94 188 ALA A C 1
ATOM 1442 O O . ALA A 1 188 ? -17.812 -24.594 9.519 1.00 95.94 188 ALA A O 1
ATOM 1443 N N . ALA A 1 189 ? -17.879 -22.412 8.967 1.00 95.12 189 ALA A N 1
ATOM 1444 C CA . ALA A 1 189 ? -18.494 -21.948 10.205 1.00 95.12 189 ALA A CA 1
ATOM 1445 C C . ALA A 1 189 ? -19.901 -22.533 10.390 1.00 95.12 189 ALA A C 1
ATOM 1447 O O . ALA A 1 189 ? -20.195 -23.074 11.453 1.00 95.12 189 ALA A O 1
ATOM 1448 N N . MET A 1 190 ? -20.727 -22.541 9.338 1.00 95.19 190 MET A N 1
ATOM 1449 C CA . MET A 1 190 ? -22.063 -23.149 9.341 1.00 95.19 190 MET A CA 1
ATOM 1450 C C . MET A 1 190 ? -22.013 -24.659 9.601 1.00 95.19 190 MET A C 1
ATOM 1452 O O . MET A 1 190 ? -22.787 -25.176 10.408 1.00 95.19 190 MET A O 1
ATOM 1456 N N . ALA A 1 191 ? -21.072 -25.380 8.984 1.00 94.19 191 ALA A N 1
ATOM 1457 C CA . ALA A 1 191 ? -20.880 -26.806 9.249 1.00 94.19 191 ALA A CA 1
ATOM 1458 C C . ALA A 1 191 ? -20.458 -27.074 10.708 1.00 94.19 191 ALA A C 1
ATOM 1460 O O . ALA A 1 191 ? -20.953 -28.009 11.342 1.00 94.19 191 ALA A O 1
ATOM 1461 N N . ALA A 1 192 ? -19.570 -26.244 11.265 1.00 92.31 192 ALA A N 1
ATOM 1462 C CA . ALA A 1 192 ? -19.154 -26.339 12.664 1.00 92.31 192 ALA A CA 1
ATOM 1463 C C . ALA A 1 192 ? -20.289 -25.987 13.640 1.00 92.31 192 ALA A C 1
ATOM 1465 O O . ALA A 1 192 ? -20.422 -26.626 14.686 1.00 92.31 192 ALA A O 1
ATOM 1466 N N . ALA A 1 193 ? -21.108 -25.000 13.280 1.00 92.50 193 ALA A N 1
ATOM 1467 C CA . ALA A 1 193 ? -22.256 -24.546 14.045 1.00 92.50 193 ALA A CA 1
ATOM 1468 C C . ALA A 1 193 ? -23.357 -25.607 14.128 1.00 92.50 193 ALA A C 1
ATOM 1470 O O . ALA A 1 193 ? -23.817 -25.907 15.230 1.00 92.50 193 ALA A O 1
ATOM 1471 N N . ARG A 1 194 ? -23.699 -26.253 13.003 1.00 91.94 194 ARG A N 1
ATOM 1472 C CA . ARG A 1 194 ? -24.681 -27.353 12.947 1.00 91.94 194 ARG A CA 1
ATOM 1473 C C . ARG A 1 194 ? -24.321 -28.505 13.881 1.00 91.94 194 ARG A C 1
ATOM 1475 O O . ARG A 1 194 ? -25.163 -28.961 14.642 1.00 91.94 194 ARG A O 1
ATOM 1482 N N . LYS A 1 195 ? -23.050 -28.921 13.902 1.00 89.62 195 LYS A N 1
ATOM 1483 C CA . LYS A 1 195 ? -22.571 -30.015 14.773 1.00 89.62 195 LYS A CA 1
ATOM 1484 C C . LYS A 1 195 ? -22.692 -29.717 16.271 1.00 89.62 195 LYS A C 1
ATOM 1486 O O . LYS A 1 195 ? -22.524 -30.618 17.085 1.00 89.62 195 LYS A O 1
ATOM 1491 N N . ARG A 1 196 ? -22.865 -28.451 16.657 1.00 87.69 196 ARG A N 1
ATOM 1492 C CA . ARG A 1 196 ? -22.743 -28.000 18.052 1.00 87.69 196 ARG A CA 1
ATOM 1493 C C . ARG A 1 196 ? -23.913 -27.153 18.530 1.00 87.69 196 ARG A C 1
ATOM 1495 O O . ARG A 1 196 ? -23.819 -26.620 19.637 1.00 87.69 196 ARG A O 1
ATOM 1502 N N . SER A 1 197 ? -24.944 -27.002 17.700 1.00 88.69 197 SER A N 1
ATOM 1503 C CA . SER A 1 197 ? -26.063 -26.082 17.921 1.00 88.69 197 SER A CA 1
ATOM 1504 C C . SER A 1 197 ? -25.576 -24.682 18.323 1.00 88.69 197 SER A C 1
ATOM 1506 O O . SER A 1 197 ? -26.056 -24.097 19.291 1.00 88.69 197 SER A O 1
ATOM 1508 N N . ALA A 1 198 ? -24.544 -24.191 17.628 1.00 90.62 198 ALA A N 1
ATO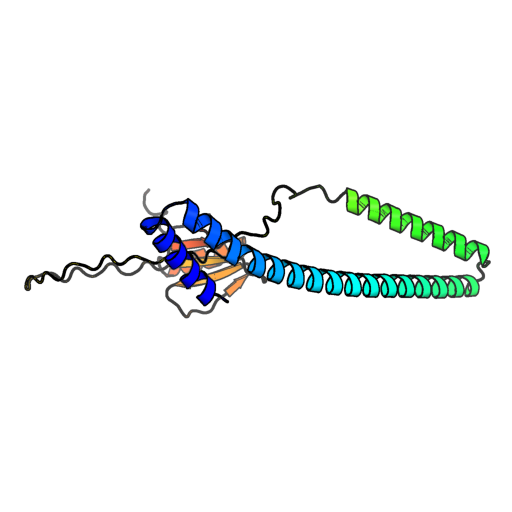M 1509 C CA . ALA A 1 198 ? -23.917 -22.898 17.891 1.00 90.62 198 ALA A CA 1
ATOM 1510 C C . ALA A 1 198 ? -24.414 -21.835 16.906 1.00 90.62 198 ALA A C 1
ATOM 1512 O O . ALA A 1 198 ? -24.791 -22.158 15.785 1.00 90.62 198 ALA A O 1
ATOM 1513 N N . GLN A 1 199 ? -24.388 -20.570 17.306 1.00 91.81 199 GLN A N 1
ATOM 1514 C CA . GLN A 1 199 ? -24.713 -19.456 16.417 1.00 91.81 199 GLN A CA 1
ATOM 1515 C C . GLN A 1 199 ? -23.480 -19.053 15.604 1.00 91.81 199 GLN A C 1
ATOM 1517 O O . GLN A 1 199 ? -22.366 -19.110 16.125 1.00 91.81 199 GLN A O 1
ATOM 1522 N N . VAL A 1 200 ? -23.660 -18.652 14.346 1.00 93.50 200 VAL A N 1
ATOM 1523 C CA . VAL A 1 200 ? -22.575 -18.089 13.531 1.00 93.50 200 VAL A CA 1
ATOM 1524 C C . VAL A 1 200 ? -22.678 -16.572 13.553 1.00 93.50 200 VAL A C 1
ATOM 1526 O O . VAL A 1 200 ? -23.738 -16.021 13.260 1.00 93.50 200 VAL A O 1
ATOM 1529 N N . VAL A 1 201 ? -21.576 -15.903 13.877 1.00 94.19 201 VAL A N 1
ATOM 1530 C CA . VAL A 1 201 ? -21.485 -14.440 13.906 1.00 94.19 201 VAL A CA 1
ATOM 1531 C C . VAL A 1 201 ? -20.389 -14.007 12.945 1.00 94.19 201 VAL A C 1
ATOM 1533 O O . VAL A 1 201 ? -19.253 -14.465 13.033 1.00 94.19 201 VAL A O 1
ATOM 1536 N N . ILE A 1 202 ? -20.729 -13.141 11.991 1.00 94.38 202 ILE A N 1
ATOM 1537 C CA . ILE A 1 202 ? -19.770 -12.606 11.024 1.00 94.38 202 ILE A CA 1
ATOM 1538 C C . ILE A 1 202 ? -19.415 -11.179 11.417 1.00 94.38 202 ILE A C 1
ATOM 1540 O O . ILE A 1 202 ? -20.277 -10.300 11.482 1.00 94.38 202 ILE A O 1
ATOM 1544 N N . HIS A 1 203 ? -18.125 -10.939 11.615 1.00 92.44 203 HIS A N 1
ATOM 1545 C CA . HIS A 1 203 ? -17.574 -9.632 11.930 1.00 92.44 203 HIS A CA 1
ATOM 1546 C C . HIS A 1 203 ? -17.063 -8.928 10.667 1.00 92.44 203 HIS A C 1
ATOM 1548 O O . HIS A 1 203 ? -16.537 -9.553 9.746 1.00 92.44 203 HIS A O 1
ATOM 1554 N N . GLY A 1 204 ? -17.207 -7.604 10.620 1.00 90.69 204 GLY A N 1
ATOM 1555 C CA . GLY A 1 204 ? -16.499 -6.752 9.664 1.00 90.69 204 GLY A CA 1
ATOM 1556 C C . GLY A 1 204 ? -15.046 -6.498 10.082 1.00 90.69 204 GLY A C 1
ATOM 1557 O O . GLY A 1 204 ? -14.630 -6.864 11.179 1.00 90.69 204 GLY A O 1
ATOM 1558 N N . GLY A 1 205 ? -14.278 -5.795 9.240 1.00 85.31 205 GLY A N 1
ATOM 1559 C CA . GLY A 1 205 ? -12.882 -5.419 9.541 1.00 85.31 205 GLY A CA 1
ATOM 1560 C C . GLY A 1 205 ? -12.709 -4.506 10.760 1.00 85.31 205 GLY A C 1
ATOM 1561 O O . GLY A 1 205 ? -11.611 -4.359 11.272 1.00 85.31 205 GLY A O 1
ATOM 1562 N N . ASN A 1 206 ? -13.798 -3.918 11.252 1.00 86.38 206 ASN A N 1
ATOM 1563 C CA . ASN A 1 206 ? -13.848 -3.111 12.470 1.00 86.38 206 ASN A CA 1
ATOM 1564 C C . ASN A 1 206 ? -14.302 -3.907 13.710 1.00 86.38 206 ASN A C 1
ATOM 1566 O O . ASN A 1 206 ? -14.634 -3.306 14.727 1.00 86.38 206 ASN A O 1
ATOM 1570 N N . GLY A 1 207 ? -14.427 -5.234 13.609 1.00 84.62 207 GLY A N 1
ATOM 1571 C CA . GLY A 1 207 ? -14.905 -6.098 14.691 1.00 84.62 207 GLY A CA 1
ATOM 1572 C C . GLY A 1 207 ? -16.414 -6.031 14.962 1.00 84.62 207 GLY A C 1
ATOM 1573 O O . GLY A 1 207 ? -16.917 -6.829 15.753 1.00 84.62 207 GLY A O 1
ATOM 1574 N N . ARG A 1 208 ? -17.168 -5.141 14.298 1.00 89.00 208 ARG A N 1
ATOM 1575 C CA . ARG A 1 208 ? -18.630 -5.058 14.461 1.00 89.00 208 ARG A CA 1
ATOM 1576 C C . ARG A 1 208 ? -19.318 -6.242 13.791 1.00 89.00 208 ARG A C 1
ATOM 1578 O O . ARG A 1 208 ? -18.900 -6.674 12.716 1.00 89.00 208 ARG A O 1
ATOM 1585 N N . ILE A 1 209 ? -20.392 -6.728 14.409 1.00 89.38 209 ILE A N 1
ATOM 1586 C CA . ILE A 1 209 ? -21.241 -7.782 13.847 1.00 89.38 209 ILE A CA 1
ATOM 1587 C C . ILE A 1 209 ? -21.948 -7.217 12.615 1.00 89.38 209 ILE A C 1
ATOM 1589 O O . ILE A 1 209 ? -22.610 -6.184 12.700 1.00 89.38 209 ILE A O 1
ATOM 1593 N N . ARG A 1 210 ? -21.778 -7.878 11.471 1.00 89.88 210 ARG A N 1
ATOM 1594 C CA . ARG A 1 210 ? -22.472 -7.542 10.221 1.00 89.88 210 ARG A CA 1
ATOM 1595 C C . ARG A 1 210 ? -23.677 -8.433 9.985 1.00 89.88 210 ARG A C 1
ATOM 1597 O O . ARG A 1 210 ? -24.728 -7.948 9.596 1.00 89.88 210 ARG A O 1
ATOM 1604 N N . GLU A 1 211 ? -23.494 -9.729 10.195 1.00 88.69 211 GLU A N 1
ATOM 1605 C CA . GLU A 1 211 ? -24.485 -10.755 9.886 1.00 88.69 211 GLU A CA 1
ATOM 1606 C C . GLU A 1 211 ? -24.458 -11.812 10.994 1.00 88.69 211 GLU A C 1
ATOM 1608 O O . GLU A 1 211 ? -23.400 -12.115 11.558 1.00 88.69 211 GLU A O 1
ATOM 1613 N N . MET A 1 212 ? -25.621 -12.375 11.308 1.00 89.69 212 MET A N 1
ATOM 1614 C CA . MET A 1 212 ? -25.779 -13.390 12.342 1.00 89.69 212 MET A CA 1
ATOM 1615 C C . MET A 1 212 ? -26.690 -14.496 11.813 1.00 89.69 212 MET A C 1
ATOM 1617 O O . MET A 1 212 ? -27.799 -14.222 11.364 1.00 89.69 212 MET A O 1
ATOM 1621 N N . PHE A 1 213 ? -26.225 -15.744 11.872 1.00 87.56 213 PHE A N 1
ATOM 1622 C CA . PHE A 1 213 ? -26.973 -16.904 11.395 1.00 87.56 213 PHE A CA 1
ATOM 1623 C C . PHE A 1 213 ? -27.235 -17.871 12.544 1.00 87.56 213 PHE A C 1
ATOM 1625 O O . PHE A 1 213 ? -26.310 -18.348 13.210 1.00 87.56 213 PHE A O 1
ATOM 1632 N N . SER A 1 214 ? -28.508 -18.194 12.749 1.00 84.06 214 SER A N 1
ATOM 1633 C CA . SER A 1 214 ? -28.933 -19.258 13.653 1.00 84.06 214 SER A CA 1
ATOM 1634 C C . SER A 1 214 ? -29.198 -20.517 12.828 1.00 84.06 214 SER A C 1
ATOM 1636 O O . SER A 1 214 ? -30.072 -20.493 11.964 1.00 84.06 214 SER A O 1
ATOM 1638 N N . PRO A 1 215 ? -28.492 -21.635 13.068 1.00 78.19 215 PRO A N 1
ATOM 1639 C CA . PRO A 1 215 ? -28.711 -22.862 12.302 1.00 78.19 215 PRO A CA 1
ATOM 1640 C C . PRO A 1 215 ? -30.095 -23.488 12.543 1.00 78.19 215 PRO A C 1
ATOM 1642 O O . PRO A 1 215 ? -30.468 -24.403 11.819 1.00 78.19 215 PRO A O 1
ATOM 1645 N N . THR A 1 216 ? -30.837 -23.016 13.549 1.00 72.94 216 THR A N 1
ATOM 1646 C CA . THR A 1 216 ? -32.120 -23.575 13.995 1.00 72.94 216 THR A CA 1
ATOM 1647 C C . THR A 1 216 ? -33.338 -23.081 13.206 1.00 72.94 216 THR A C 1
ATOM 1649 O O . THR A 1 216 ? -34.430 -23.573 13.452 1.00 72.94 216 THR A O 1
ATOM 1652 N N . GLY A 1 217 ? -33.186 -22.167 12.240 1.00 57.97 217 GLY A N 1
ATOM 1653 C CA . GLY A 1 217 ? -34.297 -21.626 11.435 1.00 57.97 217 GLY A CA 1
ATOM 1654 C C . GLY A 1 217 ? -34.918 -22.596 10.416 1.00 57.97 217 GLY A C 1
ATOM 1655 O O . GLY A 1 217 ? -35.363 -22.156 9.368 1.00 57.97 217 GLY A O 1
ATOM 1656 N N . ALA A 1 218 ? -34.894 -23.905 10.677 1.00 50.47 218 ALA A N 1
ATOM 1657 C CA . ALA A 1 218 ? -35.417 -24.942 9.785 1.00 50.47 218 ALA A CA 1
ATOM 1658 C C . ALA A 1 218 ? -36.416 -25.888 10.480 1.00 50.47 218 ALA A C 1
ATOM 1660 O O . ALA A 1 218 ? -36.574 -27.024 10.042 1.00 50.47 218 ALA A O 1
ATOM 1661 N N . ARG A 1 219 ? -37.043 -25.470 11.590 1.00 47.88 219 ARG A N 1
ATOM 1662 C CA . ARG A 1 219 ? -38.035 -26.299 12.302 1.00 47.88 219 ARG A CA 1
ATOM 1663 C C . ARG A 1 219 ? -39.356 -25.620 12.665 1.00 47.88 219 ARG A C 1
ATOM 1665 O O . ARG A 1 219 ? -40.177 -26.276 13.289 1.00 47.88 219 ARG A O 1
ATOM 1672 N N . ASP A 1 220 ? -39.576 -24.392 12.207 1.00 45.69 220 ASP A N 1
ATOM 1673 C CA . ASP A 1 220 ? -40.838 -23.678 12.417 1.00 45.69 220 ASP A CA 1
ATOM 1674 C C . ASP A 1 220 ? -41.576 -23.512 11.074 1.00 45.69 220 ASP A C 1
ATOM 1676 O O . ASP A 1 220 ? -41.804 -22.392 10.629 1.00 45.69 220 ASP A O 1
ATOM 1680 N N . ASN A 1 221 ? -41.858 -24.640 10.409 1.00 40.44 221 ASN A N 1
ATOM 1681 C CA . ASN A 1 221 ? -42.886 -24.817 9.374 1.00 40.44 221 ASN A CA 1
ATOM 1682 C C . ASN A 1 221 ? -43.501 -26.206 9.556 1.00 40.44 221 ASN A C 1
ATOM 1684 O O . ASN A 1 221 ? -42.704 -27.174 9.606 1.00 40.44 221 ASN A O 1
#

pLDDT: mean 77.02, std 18.42, range [31.72, 96.88]

Secondary structure (DSSP, 8-state):
-HHHHHHHHHHHHHHHHHH-HHHHHHHHHHHHHHHHHHHHHHHHHHHHHHHHHHHHHHHHHHHHHHHHHHHHHHHHHHTT--HHHHHHHHHHHHHHHHHHHHHHHHTS--TTTTS---TT-----------------------S----PPPPPPEEEEEEETTEEEEEEESS----EEESSHHHHHHHHHHHHHTTTPEEEEE-TTS-EEEEE-TTTTS--

Foldseek 3Di:
DVVCVVVVVVVLVVCCVPPHDPVSVVVCVVVCVVVVVVVVVVVVVVVVVVVVVVVVVVVVVVVVVVVVLVVQLVVVVVVVDDSVRSVVVSVVVVVVVVVVVVVVVVPPPPPPPVDDPPPPDDPPPPPVPPPPPPDPPDDDDDDDDPPPPPDPAKEWEWEQDPQDIWIATPPDDDDIDHDNYPVVNVVVSLVVCVVPQHKYFYAYNVRDTDDIDGNPVPPPD

Nearest PDB structures (foldseek):
  5tkw-assembly1_A-2  TM=4.645E-01  e=4.840E+00  Klebsiella pneumoniae subsp. pneumoniae NTUH-K2044
  3j9m-assembly1_AI  TM=3.746E-01  e=3.284E+00  Homo sapiens
  7qep-assembly1_L5  TM=4.441E-01  e=8.117E+00  Encephalitozoon cuniculi GB-M1
  5aj4-assembly1_AK  TM=4.318E-01  e=9.853E+00  Sus scrofa

Radius of gyration: 32.0 Å; Cα contacts (8 Å, |Δi|>4): 153; chains: 1; bounding box: 70×63×89 Å

Solvent-accessible surface area (backbone atoms only — not comparable to full-atom values): 13210 Å² total; per-residue (Å²): 122,68,67,62,61,64,52,49,57,56,51,50,55,54,45,47,74,71,66,42,70,71,60,45,50,58,54,46,51,69,52,45,52,61,52,50,53,52,50,50,52,54,50,50,53,50,49,52,52,50,52,51,53,52,50,53,52,50,52,52,50,51,53,51,52,49,54,51,53,51,53,52,38,53,54,38,38,75,72,71,39,57,67,73,57,36,54,52,53,51,52,51,53,50,50,52,52,52,50,53,49,52,52,52,61,65,64,52,63,80,83,61,77,86,57,72,79,73,84,76,76,70,86,71,74,75,70,81,72,74,78,72,72,80,72,77,92,68,86,76,79,89,81,86,77,86,70,76,73,80,75,80,80,39,37,30,40,34,36,64,48,98,80,26,18,33,37,41,48,50,83,74,92,57,88,71,46,74,26,79,41,64,70,59,30,51,54,52,40,52,56,56,17,60,78,62,77,17,35,34,38,32,32,41,91,82,70,46,79,74,50,76,47,63,75,72,84,82,71,92,123

Mean predicted aligned error: 18.18 Å